Protein AF-A0A1V0UPY0-F1 (afdb_monomer_lite)

Radius of gyration: 26.17 Å; chains: 1; bounding box: 67×47×87 Å

Sequence (331 aa):
MHVKIPETSDFPNVGIVKEIWTTLGVAASITKSMDYVSLFIMLSLFLLTAVFAVVHTRSLLTVRRKEYSVLLGIGWTMRDLKKMLALEWGIKLVGGLSLSVLVLIFLHQSVSIAWESVLYIQFIIVIWIFASIWYQLFKINKQDVQVGVEKEWKKKHVALSSVFGLAWGNFKSQLAYTGYIVLSLAASLGTILFLLNMLFGTRKNVQTTFLGEAVNLNMFGFHLFILVALVVLILFNLFEHAAGLIGKRKNEIVILNRVGWTNRSIRKLLFIEFSLTYFLGFSISLFLGLGVFRIFYTDFPIPIYVQILCMAIFMSIFLLIGFLLSVIENQ

Organism: NCBI:txid1477

Foldseek 3Di:
DWDFDDDDPPDPRPHTDDPQADDPVVVVVVVVLCVVVVVVLVVLVLVLVLLVLVLLLLLVLLLCLVVLQVCVVVPDDLVNVLVVLVVVLVVVLVVVLVVLLVVLVVCCVVPVDDPVVSVVVSVVVSVSSVVSSVVSSVPDDPVSRHDPPPDPPPPPCQPPPDLLSVLVVVCVVCVVNLVSLLVSLLSLLLSLLQLVQVLLVLCVPQVSHPNSVVVSVSVVVVSVVVNVVSVVVVVVSLVSVLCSVCSNCVVVVVVCVVVPDDLVSVLVSQLSNLLVSLVSSLVSSLCSNVVVNVVSDVDRSDDSVVVVVVSVVVSVVSSVVSSVSSVVVVD

Structure (mmCIF, N/CA/C/O backbone):
data_AF-A0A1V0UPY0-F1
#
_entry.id   AF-A0A1V0UPY0-F1
#
loop_
_atom_site.group_PDB
_atom_site.id
_atom_site.type_symbol
_atom_site.label_atom_id
_atom_site.label_alt_id
_atom_site.label_comp_id
_atom_site.label_asym_id
_atom_site.label_entity_id
_atom_site.label_seq_id
_atom_site.pdbx_PDB_ins_code
_atom_site.Cartn_x
_atom_site.Cartn_y
_atom_site.Cartn_z
_atom_site.occupancy
_atom_site.B_iso_or_equiv
_atom_site.auth_seq_id
_atom_site.auth_comp_id
_atom_site.auth_asym_id
_atom_site.auth_atom_id
_atom_site.pdbx_PDB_model_num
ATOM 1 N N . MET A 1 1 ? 22.944 -11.494 -36.847 1.00 50.81 1 MET A N 1
ATOM 2 C CA . MET A 1 1 ? 22.214 -11.452 -38.134 1.00 50.81 1 MET A CA 1
ATOM 3 C C . MET A 1 1 ? 23.222 -11.087 -39.219 1.00 50.81 1 MET A C 1
ATOM 5 O O . MET A 1 1 ? 24.212 -10.446 -38.891 1.00 50.81 1 MET A O 1
ATOM 9 N N . HIS A 1 2 ? 23.050 -11.572 -40.444 1.00 47.97 2 HIS A N 1
ATOM 10 C CA . HIS A 1 2 ? 24.022 -11.440 -41.532 1.00 47.97 2 HIS A CA 1
ATOM 11 C C . HIS A 1 2 ? 23.621 -10.266 -42.434 1.00 47.97 2 HIS A C 1
ATOM 13 O O . HIS A 1 2 ? 22.570 -10.337 -43.064 1.00 47.97 2 HIS A O 1
ATOM 19 N N . VAL A 1 3 ? 24.415 -9.191 -42.468 1.00 53.06 3 VAL A N 1
ATOM 20 C CA . VAL A 1 3 ? 24.152 -8.027 -43.330 1.00 53.06 3 VAL A CA 1
ATOM 21 C C . VAL A 1 3 ? 25.063 -8.120 -44.550 1.00 53.06 3 VAL A C 1
ATOM 23 O O . VAL A 1 3 ? 26.273 -8.305 -44.418 1.00 53.06 3 VAL A O 1
ATOM 26 N N . LYS A 1 4 ? 24.468 -8.052 -45.744 1.00 49.62 4 LYS A N 1
ATOM 27 C CA . LYS A 1 4 ? 25.190 -8.042 -47.019 1.00 49.62 4 LYS A CA 1
ATOM 28 C C . LYS A 1 4 ? 25.441 -6.583 -47.391 1.00 49.62 4 LYS A C 1
ATOM 30 O O . LYS A 1 4 ? 24.484 -5.852 -47.634 1.00 49.62 4 LYS A O 1
ATOM 35 N N . ILE A 1 5 ? 26.699 -6.160 -47.384 1.00 56.88 5 ILE A N 1
ATOM 36 C CA . ILE A 1 5 ? 27.077 -4.801 -47.782 1.00 56.88 5 ILE A CA 1
ATOM 37 C C . ILE A 1 5 ? 27.123 -4.779 -49.320 1.00 56.88 5 ILE A C 1
ATOM 39 O O . ILE A 1 5 ? 27.825 -5.612 -49.897 1.00 56.88 5 ILE A O 1
ATOM 43 N N . PRO A 1 6 ? 26.343 -3.920 -50.003 1.00 53.81 6 PRO A N 1
ATOM 44 C CA . PRO A 1 6 ? 26.413 -3.806 -51.455 1.00 53.81 6 PRO A CA 1
ATOM 45 C C . PRO A 1 6 ? 27.752 -3.194 -51.883 1.00 53.81 6 PRO A C 1
ATOM 47 O O . PRO A 1 6 ? 28.303 -2.344 -51.188 1.00 53.81 6 PRO A O 1
ATOM 50 N N . GLU A 1 7 ? 28.261 -3.636 -53.031 1.00 52.47 7 GLU A N 1
ATOM 51 C CA . GLU A 1 7 ? 29.483 -3.109 -53.643 1.00 52.47 7 GLU A CA 1
ATOM 52 C C . GLU A 1 7 ? 29.308 -1.622 -53.985 1.00 52.47 7 GLU A C 1
ATOM 54 O O . GLU A 1 7 ? 28.394 -1.246 -54.721 1.00 52.47 7 GLU A O 1
ATOM 59 N N . THR A 1 8 ? 30.194 -0.776 -53.465 1.00 57.38 8 THR A N 1
ATOM 60 C CA . THR A 1 8 ? 30.404 0.596 -53.943 1.00 57.38 8 THR A CA 1
ATOM 61 C C . THR A 1 8 ? 31.817 0.720 -54.504 1.00 57.38 8 THR A C 1
ATOM 63 O O . THR A 1 8 ? 32.703 -0.043 -54.131 1.00 57.38 8 THR A O 1
ATOM 66 N N . SER A 1 9 ? 32.018 1.676 -55.418 1.00 53.56 9 SER A N 1
ATOM 67 C CA . SER A 1 9 ? 33.221 1.836 -56.260 1.00 53.56 9 SER A CA 1
ATOM 68 C C . SER A 1 9 ? 34.563 1.831 -55.522 1.00 53.56 9 SER A C 1
ATOM 70 O O . SER A 1 9 ? 35.586 1.558 -56.144 1.00 53.56 9 SER A O 1
ATOM 72 N N . ASP A 1 10 ? 34.554 2.102 -54.217 1.00 57.09 10 ASP A N 1
ATOM 73 C CA . ASP A 1 10 ? 35.753 2.364 -53.425 1.00 57.09 10 ASP A CA 1
ATOM 74 C C . ASP A 1 10 ? 36.127 1.208 -52.476 1.00 57.09 10 ASP A C 1
ATOM 76 O O . ASP A 1 10 ? 37.190 1.255 -51.858 1.00 57.09 10 ASP A O 1
ATOM 80 N N . PHE A 1 11 ? 35.307 0.148 -52.361 1.00 55.50 11 PHE A N 1
ATOM 81 C CA . PHE A 1 11 ? 35.593 -0.994 -51.478 1.00 55.50 11 PHE A CA 1
ATOM 82 C C . PHE A 1 11 ? 35.201 -2.347 -52.106 1.00 55.50 11 PHE A C 1
ATOM 84 O O . PHE A 1 11 ? 34.061 -2.511 -52.541 1.00 55.50 11 PHE A O 1
ATOM 91 N N . PRO A 1 12 ? 36.102 -3.353 -52.123 1.00 58.12 12 PRO A N 1
ATOM 92 C CA . PRO A 1 12 ? 35.791 -4.685 -52.642 1.00 58.12 12 PRO A CA 1
ATOM 93 C C . PRO A 1 12 ? 34.762 -5.411 -51.763 1.00 58.12 12 PRO A C 1
ATOM 95 O O . PRO A 1 12 ? 34.691 -5.176 -50.560 1.00 58.12 12 PRO A O 1
ATOM 98 N N . ASN A 1 13 ? 33.989 -6.324 -52.360 1.00 51.88 13 ASN A N 1
ATOM 99 C CA . ASN A 1 13 ? 32.919 -7.098 -51.719 1.00 51.88 13 ASN A CA 1
ATOM 100 C C . ASN A 1 13 ? 33.372 -7.808 -50.425 1.00 51.88 13 ASN A C 1
ATOM 102 O O . ASN A 1 13 ? 33.935 -8.905 -50.454 1.00 51.88 13 ASN A O 1
ATOM 106 N N . VAL A 1 14 ? 33.097 -7.195 -49.269 1.00 58.75 14 VAL A N 1
ATOM 107 C CA . VAL A 1 14 ? 33.499 -7.703 -47.946 1.00 58.75 14 VAL A CA 1
ATOM 108 C C . VAL A 1 14 ? 32.499 -8.735 -47.404 1.00 58.75 14 VAL A C 1
ATOM 110 O O . VAL A 1 14 ? 32.118 -8.691 -46.242 1.00 58.75 14 VAL A O 1
ATOM 113 N N . GLY A 1 15 ? 32.045 -9.676 -48.238 1.00 61.38 15 GLY A N 1
ATOM 114 C CA . GLY A 1 15 ? 31.261 -10.843 -47.823 1.00 61.38 15 GLY A CA 1
ATOM 115 C C . GLY A 1 15 ? 30.088 -10.554 -46.869 1.00 61.38 15 GLY A C 1
ATOM 116 O O . GLY A 1 15 ? 29.454 -9.502 -46.888 1.00 61.38 15 GLY A O 1
ATOM 117 N N . ILE A 1 16 ? 29.748 -11.542 -46.042 1.00 57.91 16 ILE A N 1
ATOM 118 C CA . ILE A 1 16 ? 28.691 -11.413 -45.041 1.00 57.91 16 ILE A CA 1
ATOM 119 C C . ILE A 1 16 ? 29.328 -11.014 -43.708 1.00 57.91 16 ILE A C 1
ATOM 121 O O . ILE A 1 16 ? 29.937 -11.847 -43.033 1.00 57.91 16 ILE A O 1
ATOM 125 N N . VAL A 1 17 ? 29.136 -9.764 -43.290 1.00 59.16 17 VAL A N 1
ATOM 126 C CA . VAL A 1 17 ? 29.625 -9.288 -41.992 1.00 59.16 17 VAL A CA 1
ATOM 127 C C . VAL A 1 17 ? 28.614 -9.662 -40.907 1.00 59.16 17 VAL A C 1
ATOM 129 O O . VAL A 1 17 ? 27.412 -9.399 -41.007 1.00 59.16 17 VAL A O 1
ATOM 132 N N . LYS A 1 18 ? 29.095 -10.338 -39.860 1.00 55.88 18 LYS A N 1
ATOM 133 C CA . LYS A 1 18 ? 28.305 -10.636 -38.665 1.00 55.88 18 LYS A CA 1
ATOM 134 C C . LYS A 1 18 ? 28.410 -9.431 -37.733 1.00 55.88 18 LYS A C 1
ATOM 136 O O . LYS A 1 18 ? 29.436 -9.240 -37.089 1.00 55.88 18 LYS A O 1
ATOM 141 N N . GLU A 1 19 ? 27.358 -8.624 -37.653 1.00 57.84 19 GLU A N 1
ATOM 142 C CA . GLU A 1 19 ? 27.277 -7.561 -36.649 1.00 57.84 19 GLU A CA 1
ATOM 143 C C . GLU A 1 19 ? 27.097 -8.199 -35.265 1.00 57.84 19 GLU A C 1
ATOM 145 O O . GLU A 1 19 ? 26.038 -8.738 -34.936 1.00 57.84 19 GLU A O 1
ATOM 150 N N . ILE A 1 20 ? 28.176 -8.206 -34.481 1.00 56.97 20 ILE A N 1
ATOM 151 C CA . ILE A 1 20 ? 28.213 -8.757 -33.115 1.00 56.97 20 ILE A CA 1
ATOM 152 C C . ILE A 1 20 ? 27.804 -7.686 -32.082 1.00 56.97 20 ILE A C 1
ATOM 154 O O . ILE A 1 20 ? 27.358 -8.013 -30.983 1.00 56.97 20 ILE A O 1
ATOM 158 N N . TRP A 1 21 ? 27.911 -6.405 -32.455 1.00 56.09 21 TRP A N 1
ATOM 159 C CA . TRP A 1 21 ? 27.789 -5.267 -31.543 1.00 56.09 21 TRP A CA 1
ATOM 160 C C . TRP A 1 21 ? 26.386 -4.642 -31.531 1.00 56.09 21 TRP A C 1
ATOM 162 O O . TRP A 1 21 ? 25.801 -4.517 -30.459 1.00 56.09 21 TRP A O 1
ATOM 172 N N . THR A 1 22 ? 25.815 -4.281 -32.689 1.00 54.62 22 THR A N 1
ATOM 173 C CA . THR A 1 22 ? 24.472 -3.669 -32.796 1.00 54.62 22 THR A CA 1
ATOM 174 C C . THR A 1 22 ? 23.856 -4.012 -34.154 1.00 54.62 22 THR A C 1
ATOM 176 O O . THR A 1 22 ? 24.599 -4.086 -35.122 1.00 54.62 22 THR A O 1
ATOM 179 N N . THR A 1 23 ? 22.535 -4.197 -34.244 1.00 60.09 23 THR A N 1
ATOM 180 C CA . THR A 1 23 ? 21.813 -4.176 -35.532 1.00 60.09 23 THR A CA 1
ATOM 181 C C . THR A 1 23 ? 20.769 -3.065 -35.453 1.00 60.09 23 THR A C 1
ATOM 183 O O . THR A 1 23 ? 20.052 -2.966 -34.452 1.00 60.09 23 THR A O 1
ATOM 186 N N . LEU A 1 24 ? 20.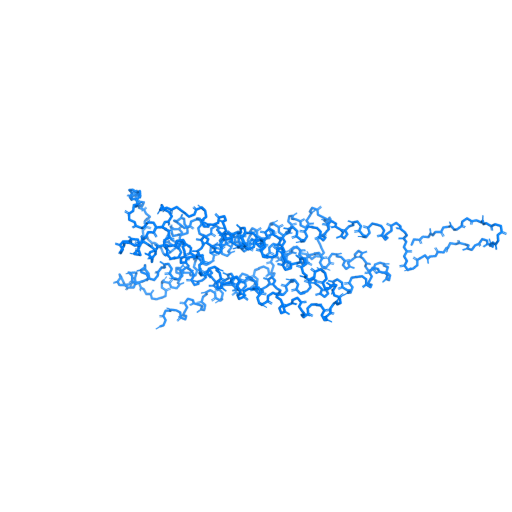677 -2.215 -36.480 1.00 54.03 24 LEU A N 1
ATOM 187 C CA . LEU A 1 24 ? 19.842 -1.001 -36.458 1.00 54.03 24 LEU A CA 1
ATOM 188 C C . LEU A 1 24 ? 18.363 -1.304 -36.129 1.00 54.03 24 LEU A C 1
ATOM 190 O O . LEU A 1 24 ? 17.721 -0.577 -35.373 1.00 54.03 24 LEU A O 1
ATOM 194 N N . GLY A 1 25 ? 17.842 -2.432 -36.626 1.00 60.34 25 GLY A N 1
ATOM 195 C CA . GLY A 1 25 ? 16.478 -2.894 -36.342 1.00 60.34 25 GLY A CA 1
ATOM 196 C C . GLY A 1 25 ? 16.269 -3.422 -34.917 1.00 60.34 25 GLY A C 1
ATOM 197 O O . GLY A 1 25 ? 15.204 -3.211 -34.338 1.00 60.34 25 GLY A O 1
ATOM 198 N N . VAL A 1 26 ? 17.280 -4.059 -34.314 1.00 60.28 26 VAL A N 1
ATOM 199 C CA . VAL A 1 26 ? 17.197 -4.544 -32.925 1.00 60.28 26 VAL A CA 1
ATOM 200 C C . VAL A 1 26 ? 17.335 -3.386 -31.947 1.00 60.28 26 VAL A C 1
ATOM 202 O O . VAL A 1 26 ? 16.598 -3.355 -30.973 1.00 60.28 26 VAL A O 1
ATOM 205 N N . ALA A 1 27 ? 18.187 -2.395 -32.227 1.00 60.38 27 ALA A N 1
ATOM 206 C CA . ALA A 1 27 ? 18.286 -1.191 -31.405 1.00 60.38 27 ALA A CA 1
ATOM 207 C C . ALA A 1 27 ? 16.942 -0.438 -31.346 1.00 60.38 27 ALA A C 1
ATOM 209 O O . ALA A 1 27 ? 16.429 -0.197 -30.258 1.00 60.38 27 ALA A O 1
ATOM 210 N N . ALA A 1 28 ? 16.310 -0.175 -32.499 1.00 62.81 28 ALA A N 1
ATOM 211 C CA . ALA A 1 28 ? 15.000 0.480 -32.551 1.00 62.81 28 ALA A CA 1
ATOM 212 C C . ALA A 1 28 ? 13.887 -0.348 -31.875 1.00 62.81 28 ALA A C 1
ATOM 214 O O . ALA A 1 28 ? 13.034 0.203 -31.175 1.00 62.81 28 ALA A O 1
ATOM 215 N N . SER A 1 29 ? 13.900 -1.676 -32.046 1.00 62.00 29 SER A N 1
ATOM 216 C CA . SER A 1 29 ? 12.948 -2.575 -31.382 1.00 62.00 29 SER A CA 1
ATOM 217 C C . SER A 1 29 ? 13.146 -2.613 -29.864 1.00 62.00 29 SER A C 1
ATOM 219 O O . SER A 1 29 ? 12.161 -2.614 -29.125 1.00 62.00 29 SER A O 1
ATOM 221 N N . ILE A 1 30 ? 14.396 -2.632 -29.390 1.00 61.50 30 ILE A N 1
ATOM 222 C CA . ILE A 1 30 ? 14.732 -2.605 -27.964 1.00 61.50 30 ILE A CA 1
ATOM 223 C C . ILE A 1 30 ? 14.259 -1.285 -27.361 1.00 61.50 30 ILE A C 1
ATOM 225 O O . ILE A 1 30 ? 13.473 -1.328 -26.419 1.00 61.50 30 ILE A O 1
ATOM 229 N N . THR A 1 31 ? 14.619 -0.135 -27.941 1.00 68.19 31 THR A N 1
ATOM 230 C CA . THR A 1 31 ? 14.196 1.182 -27.438 1.00 68.19 31 THR A CA 1
ATOM 231 C C . THR A 1 31 ? 12.677 1.286 -27.351 1.00 68.19 31 THR A C 1
ATOM 233 O O . THR A 1 31 ? 12.144 1.571 -26.284 1.00 68.19 31 THR A O 1
ATOM 236 N N . LYS A 1 32 ? 11.956 0.927 -28.421 1.00 69.38 32 LYS A N 1
ATOM 237 C CA . LYS A 1 32 ? 10.489 0.973 -28.424 1.00 69.38 32 LYS A CA 1
ATOM 238 C C . LYS A 1 32 ? 9.872 0.044 -27.371 1.00 69.38 32 LYS A C 1
ATOM 240 O O . LYS A 1 32 ? 8.914 0.422 -26.704 1.00 69.38 32 LYS A O 1
ATOM 245 N N . SER A 1 33 ? 10.409 -1.167 -27.199 1.00 62.41 33 SER A N 1
ATOM 246 C CA . SER A 1 33 ? 9.935 -2.092 -26.159 1.00 62.41 33 SER A CA 1
ATOM 247 C C . SER A 1 33 ? 10.214 -1.573 -24.743 1.00 62.41 33 SER A C 1
ATOM 249 O O . SER A 1 33 ? 9.366 -1.694 -23.860 1.00 62.41 33 SER A O 1
ATOM 251 N N . MET A 1 34 ? 11.366 -0.933 -24.541 1.00 67.38 34 MET A N 1
ATOM 252 C CA . MET A 1 34 ? 11.764 -0.345 -23.269 1.00 67.38 34 MET A CA 1
ATOM 253 C C . MET A 1 34 ? 10.931 0.884 -22.916 1.00 67.38 34 MET A C 1
ATOM 255 O O . MET A 1 34 ? 10.601 1.049 -21.743 1.00 67.38 34 MET A O 1
ATOM 259 N N . ASP A 1 35 ? 10.524 1.690 -23.896 1.00 73.56 35 ASP A N 1
ATOM 260 C CA . ASP A 1 35 ? 9.656 2.849 -23.671 1.00 73.56 35 ASP A CA 1
ATOM 261 C C . ASP A 1 35 ? 8.281 2.422 -23.147 1.00 73.56 35 ASP A C 1
ATOM 263 O O . ASP A 1 35 ? 7.802 2.963 -22.149 1.00 73.56 35 ASP A O 1
ATOM 267 N N . TYR A 1 36 ? 7.662 1.396 -23.746 1.00 71.88 36 TYR A N 1
ATOM 268 C CA . TYR A 1 36 ? 6.370 0.886 -23.270 1.00 71.88 36 TYR A CA 1
ATOM 269 C C . TYR A 1 36 ? 6.463 0.272 -21.874 1.00 71.88 36 TYR A C 1
ATOM 271 O O . TYR A 1 36 ? 5.598 0.527 -21.034 1.00 71.88 36 TYR A O 1
ATOM 279 N N . VAL A 1 37 ? 7.507 -0.518 -21.606 1.00 73.12 37 VAL A N 1
ATOM 280 C CA . VAL A 1 37 ? 7.704 -1.138 -20.289 1.00 73.12 37 VAL A CA 1
ATOM 281 C C . VAL A 1 37 ? 8.001 -0.077 -19.228 1.00 73.12 37 VAL A C 1
ATOM 283 O O . VAL A 1 37 ? 7.428 -0.130 -18.142 1.00 73.12 37 VAL A O 1
ATOM 286 N N . SER A 1 38 ? 8.830 0.920 -19.537 1.00 75.50 38 SER A N 1
ATOM 287 C CA . SER A 1 38 ? 9.161 2.012 -18.612 1.00 75.50 38 SER A CA 1
ATOM 288 C C . SER A 1 38 ? 7.948 2.894 -18.321 1.00 75.50 38 SER A C 1
ATOM 290 O O . SER A 1 38 ? 7.683 3.202 -17.159 1.00 75.50 38 SER A O 1
ATOM 292 N N . LEU A 1 39 ? 7.157 3.235 -19.345 1.00 77.38 39 LEU A N 1
ATOM 293 C CA . LEU A 1 39 ? 5.896 3.960 -19.183 1.00 77.38 39 LEU A CA 1
ATOM 294 C C . LEU A 1 39 ? 4.912 3.169 -18.321 1.00 77.38 39 LEU A C 1
ATOM 296 O O . LEU A 1 39 ? 4.265 3.739 -17.442 1.00 77.38 39 LEU A O 1
ATOM 300 N N . PHE A 1 40 ? 4.823 1.854 -18.529 1.00 79.25 40 PHE A N 1
ATOM 301 C CA . PHE A 1 40 ? 3.965 0.996 -17.725 1.00 79.25 40 PHE A CA 1
ATOM 302 C C . PHE A 1 40 ? 4.428 0.918 -16.265 1.00 79.25 40 PHE A C 1
ATOM 304 O O . PHE A 1 40 ? 3.607 1.073 -15.362 1.00 79.25 40 PHE A O 1
ATOM 311 N N . ILE A 1 41 ? 5.730 0.736 -16.009 1.00 79.44 41 ILE A N 1
ATOM 312 C CA . ILE A 1 41 ? 6.286 0.735 -14.647 1.00 79.44 41 ILE A CA 1
ATOM 313 C C . ILE A 1 41 ? 5.988 2.073 -13.969 1.00 79.44 41 ILE A C 1
ATOM 315 O O . ILE A 1 41 ? 5.457 2.082 -12.860 1.00 79.44 41 ILE A O 1
ATOM 319 N N . MET A 1 42 ? 6.236 3.193 -14.648 1.00 81.00 42 MET A N 1
ATOM 320 C CA . MET A 1 42 ? 5.933 4.527 -14.132 1.00 81.00 42 MET A CA 1
ATOM 321 C C . MET A 1 42 ? 4.447 4.674 -13.786 1.00 81.00 42 MET A C 1
ATOM 323 O O . MET A 1 42 ? 4.116 5.075 -12.671 1.00 81.00 42 MET A O 1
ATOM 327 N N . LEU A 1 43 ? 3.547 4.299 -14.700 1.00 81.06 43 LEU A N 1
ATOM 328 C CA . LEU A 1 43 ? 2.103 4.365 -14.474 1.00 81.06 43 LEU A CA 1
ATOM 329 C C . LEU A 1 43 ? 1.666 3.451 -13.320 1.00 81.06 43 LEU A C 1
ATOM 331 O O . LEU A 1 43 ? 0.833 3.845 -12.508 1.00 81.06 43 LEU A O 1
ATOM 335 N N . SER A 1 44 ? 2.242 2.251 -13.215 1.00 81.25 44 SER A N 1
ATOM 336 C CA . SER A 1 44 ? 1.933 1.292 -12.151 1.00 81.25 44 SER A CA 1
ATOM 337 C C . SER A 1 44 ? 2.366 1.806 -10.778 1.00 81.25 44 SER A C 1
ATOM 339 O O . SER A 1 44 ? 1.581 1.748 -9.835 1.00 81.25 44 SER A O 1
ATOM 341 N N . LEU A 1 45 ? 3.564 2.393 -10.672 1.00 83.81 45 LEU A N 1
ATOM 342 C CA . LEU A 1 45 ? 4.066 3.005 -9.442 1.00 83.81 45 LEU A CA 1
ATOM 343 C C . LEU A 1 45 ? 3.251 4.248 -9.076 1.00 83.81 45 LEU A C 1
ATOM 345 O O . LEU A 1 45 ? 2.917 4.451 -7.910 1.00 83.81 45 LEU A O 1
ATOM 349 N N . PHE A 1 46 ? 2.862 5.050 -10.068 1.00 82.38 46 PHE A N 1
ATOM 350 C CA . PHE A 1 46 ? 1.991 6.199 -9.855 1.00 82.38 46 PHE A CA 1
ATOM 351 C C . PHE A 1 46 ? 0.619 5.771 -9.318 1.00 82.38 46 PHE A C 1
ATOM 353 O O . PHE A 1 46 ? 0.189 6.251 -8.268 1.00 82.38 46 PHE A O 1
ATOM 360 N N . LEU A 1 47 ? -0.034 4.799 -9.964 1.00 82.06 47 LEU A N 1
ATOM 361 C CA . LEU A 1 47 ? -1.297 4.219 -9.499 1.00 82.06 47 LEU A CA 1
ATOM 362 C C . LEU A 1 47 ? -1.162 3.602 -8.106 1.00 82.06 47 LEU A C 1
ATOM 364 O O . LEU A 1 47 ? -2.028 3.819 -7.259 1.00 82.06 47 LEU A O 1
ATOM 368 N N . LEU A 1 48 ? -0.067 2.888 -7.846 1.00 84.62 48 LEU A N 1
ATOM 369 C CA . LEU A 1 48 ? 0.232 2.317 -6.539 1.00 84.62 48 LEU A CA 1
ATOM 370 C C . LEU A 1 48 ? 0.279 3.404 -5.462 1.00 84.62 48 LEU A C 1
ATOM 372 O O . LEU A 1 48 ? -0.363 3.264 -4.423 1.00 84.62 48 LEU A O 1
ATOM 376 N N . THR A 1 49 ? 0.980 4.510 -5.717 1.00 82.19 49 THR A N 1
ATOM 377 C CA . THR A 1 49 ? 1.038 5.628 -4.764 1.00 82.19 49 THR A CA 1
ATOM 378 C C . THR A 1 49 ? -0.330 6.290 -4.575 1.00 82.19 49 THR A C 1
ATOM 380 O O . THR A 1 49 ? -0.667 6.664 -3.454 1.00 82.19 49 THR A O 1
ATOM 383 N N . ALA A 1 50 ? -1.155 6.371 -5.629 1.00 79.44 50 ALA A N 1
ATOM 384 C CA . ALA A 1 50 ? -2.528 6.883 -5.562 1.00 79.44 50 ALA A CA 1
ATOM 385 C C . ALA A 1 50 ? -3.384 6.035 -4.621 1.00 79.44 50 ALA A C 1
ATOM 387 O O . ALA A 1 50 ? -4.028 6.544 -3.700 1.00 79.44 50 ALA A O 1
ATOM 388 N N . VAL A 1 51 ? -3.372 4.721 -4.863 1.00 81.81 51 VAL A N 1
ATOM 389 C CA . VAL A 1 51 ? -4.090 3.727 -4.068 1.00 81.81 51 VAL A CA 1
ATOM 390 C C . VAL A 1 51 ? -3.620 3.814 -2.627 1.00 81.81 51 VAL A C 1
ATOM 392 O O . VAL A 1 51 ? -4.450 3.952 -1.733 1.00 81.81 51 VAL A O 1
ATOM 395 N N . PHE A 1 52 ? -2.308 3.818 -2.398 1.00 81.25 52 PHE A N 1
ATOM 396 C CA . PHE A 1 52 ? -1.737 3.890 -1.061 1.00 81.25 52 PHE A CA 1
ATOM 397 C C . PHE A 1 52 ? -2.165 5.163 -0.319 1.00 81.25 52 PHE A C 1
ATOM 399 O O . PHE A 1 52 ? -2.634 5.075 0.814 1.00 81.25 52 PHE A O 1
ATOM 406 N N . ALA A 1 53 ? -2.101 6.331 -0.964 1.00 78.81 53 ALA A N 1
ATOM 407 C CA . ALA A 1 53 ? -2.532 7.594 -0.369 1.00 78.81 53 ALA A CA 1
ATOM 408 C C . ALA A 1 53 ? -4.019 7.574 0.020 1.00 78.81 53 ALA A C 1
ATOM 410 O O . ALA A 1 53 ? -4.385 8.009 1.110 1.00 78.81 53 ALA A O 1
ATOM 411 N N . VAL A 1 54 ? -4.891 7.036 -0.839 1.00 77.25 54 VAL A N 1
ATOM 412 C CA . VAL A 1 54 ? -6.327 6.910 -0.540 1.00 77.25 54 VAL A CA 1
ATOM 413 C C . VAL A 1 54 ? -6.572 5.926 0.606 1.00 77.25 54 VAL A C 1
ATOM 415 O O . VAL A 1 54 ? -7.357 6.222 1.512 1.00 77.25 54 VAL A O 1
ATOM 418 N N . VAL A 1 55 ? -5.908 4.769 0.571 1.00 78.12 55 VAL A N 1
ATOM 419 C CA . VAL A 1 55 ? -6.033 3.698 1.568 1.00 78.12 55 VAL A CA 1
ATOM 420 C C . VAL A 1 55 ? -5.572 4.185 2.939 1.00 78.12 55 VAL A C 1
ATOM 422 O O . VAL A 1 55 ? -6.342 4.066 3.892 1.00 78.12 55 VAL A O 1
ATOM 425 N N . HIS A 1 56 ? -4.389 4.797 3.028 1.00 78.50 56 HIS A N 1
ATOM 426 C CA . HIS A 1 56 ? -3.823 5.330 4.270 1.00 78.50 56 HIS A CA 1
ATOM 427 C C . HIS A 1 56 ? -4.773 6.334 4.932 1.00 78.50 56 HIS A C 1
ATOM 429 O O . HIS A 1 56 ? -5.116 6.228 6.110 1.00 78.50 56 HIS A O 1
ATOM 435 N N . THR A 1 57 ? -5.302 7.285 4.164 1.00 76.31 57 THR A N 1
ATOM 436 C CA . THR A 1 57 ? -6.201 8.302 4.718 1.00 76.31 57 THR A CA 1
ATOM 437 C C . THR A 1 57 ? -7.528 7.714 5.163 1.00 76.31 57 THR A C 1
ATOM 439 O O . THR A 1 57 ? -8.019 8.027 6.249 1.00 76.31 57 THR A O 1
ATOM 442 N N . ARG A 1 58 ? -8.141 6.855 4.342 1.00 76.19 58 ARG A N 1
ATOM 443 C CA . ARG A 1 58 ? -9.413 6.217 4.704 1.00 76.19 58 ARG A CA 1
ATOM 444 C C . ARG A 1 58 ? -9.247 5.307 5.917 1.00 76.19 58 ARG A C 1
ATOM 446 O O . ARG A 1 58 ? -10.123 5.295 6.784 1.00 76.19 58 ARG A O 1
ATOM 453 N N . SER A 1 59 ? -8.122 4.604 6.004 1.00 72.81 59 SER A N 1
ATOM 454 C CA . SER A 1 59 ? -7.704 3.832 7.171 1.00 72.81 59 SER A CA 1
ATOM 455 C C . SER A 1 59 ? -7.658 4.718 8.419 1.00 72.81 59 SER A C 1
ATOM 457 O O . SER A 1 59 ? -8.424 4.471 9.355 1.00 72.81 59 SER A O 1
ATOM 459 N N . LEU A 1 60 ? -6.877 5.805 8.384 1.00 75.19 60 LEU A N 1
ATOM 460 C CA . LEU A 1 60 ? -6.691 6.748 9.492 1.00 75.19 60 LEU A CA 1
ATOM 461 C C . LEU A 1 60 ? -8.015 7.329 10.002 1.00 75.19 60 LEU A C 1
ATOM 463 O O . LEU A 1 60 ? -8.293 7.277 11.202 1.00 75.19 60 LEU A O 1
ATOM 467 N N . LEU A 1 61 ? -8.862 7.818 9.090 1.00 75.25 61 LEU A N 1
ATOM 468 C CA . LEU A 1 61 ? -10.175 8.371 9.435 1.00 75.25 61 LEU A CA 1
ATOM 469 C C . LEU A 1 61 ? -11.066 7.331 10.121 1.00 75.25 61 LEU A C 1
ATOM 471 O O . LEU A 1 61 ? -11.785 7.648 11.065 1.00 75.25 61 LEU A O 1
ATOM 475 N N . THR A 1 62 ? -11.000 6.078 9.668 1.00 73.06 62 THR A N 1
ATOM 476 C CA . THR A 1 62 ? -11.793 4.993 10.251 1.00 73.06 62 THR A CA 1
ATOM 477 C C . THR A 1 62 ? -11.266 4.590 11.630 1.00 73.06 62 THR A C 1
ATOM 479 O O . THR A 1 62 ? -12.065 4.258 12.501 1.00 73.06 62 THR A O 1
ATOM 482 N N . VAL A 1 63 ? -9.942 4.588 11.844 1.00 72.25 63 VAL A N 1
ATOM 483 C CA . VAL A 1 63 ? -9.328 4.264 13.149 1.00 72.25 63 VAL A CA 1
ATOM 484 C C . VAL A 1 63 ? -9.690 5.327 14.188 1.00 72.25 63 VAL A C 1
ATOM 486 O O . VAL A 1 63 ? -10.137 4.988 15.281 1.00 72.25 63 VAL A O 1
ATOM 489 N N . ARG A 1 64 ? -9.564 6.608 13.830 1.00 77.00 64 ARG A N 1
ATOM 490 C CA . ARG A 1 64 ? -9.722 7.746 14.753 1.00 77.00 64 ARG A CA 1
ATOM 491 C C . ARG A 1 64 ? -11.134 8.327 14.809 1.00 77.00 64 ARG A C 1
ATOM 493 O O . ARG A 1 64 ? -11.373 9.337 15.464 1.00 77.00 64 ARG A O 1
ATOM 500 N N . ARG A 1 65 ? -12.110 7.678 14.167 1.00 77.94 65 ARG A N 1
ATOM 501 C CA . ARG A 1 65 ? -13.502 8.154 14.099 1.00 77.94 65 ARG A CA 1
ATOM 502 C C . ARG A 1 65 ? -14.088 8.481 15.479 1.00 77.94 65 ARG A C 1
ATOM 504 O O . ARG A 1 65 ? -14.770 9.488 15.630 1.00 77.94 65 ARG A O 1
ATOM 511 N N . LYS A 1 66 ? -13.795 7.652 16.490 1.00 76.06 66 LYS A N 1
ATOM 512 C CA . LYS A 1 66 ? -14.242 7.871 17.877 1.00 76.06 66 LYS A CA 1
ATOM 513 C C . LYS A 1 66 ? -13.647 9.146 18.470 1.00 76.06 66 LYS A C 1
ATOM 515 O O . LYS A 1 66 ? -14.397 9.969 18.981 1.00 76.06 66 LYS A O 1
ATOM 520 N N . GLU A 1 67 ? -12.337 9.334 18.349 1.00 82.38 67 GLU A N 1
ATOM 521 C CA . GLU A 1 67 ? -11.640 10.535 18.828 1.00 82.38 67 GLU A CA 1
ATOM 522 C C . GLU A 1 67 ? -12.245 11.793 18.202 1.00 82.38 67 GLU A C 1
ATOM 524 O O . GLU A 1 67 ? -12.613 12.733 18.900 1.00 82.38 67 GLU A O 1
ATOM 529 N N . TYR A 1 68 ? -12.463 11.772 16.888 1.00 84.19 68 TYR A N 1
ATOM 530 C CA . TYR A 1 68 ? -13.058 12.904 16.189 1.00 84.19 68 TYR A CA 1
ATOM 531 C C . TYR A 1 68 ? -14.513 13.159 16.596 1.00 84.19 68 TYR A C 1
ATOM 533 O O . TYR A 1 68 ? -14.918 14.313 16.712 1.00 84.19 68 TYR A O 1
ATOM 541 N N . SER A 1 69 ? -15.301 12.111 16.856 1.00 81.56 69 SER A N 1
ATOM 542 C CA . SER A 1 69 ? -16.666 12.271 17.368 1.00 81.56 69 SER A CA 1
ATOM 543 C C . SER A 1 69 ? -16.701 12.900 18.763 1.00 81.56 69 SER A C 1
ATOM 545 O O . SER A 1 69 ? -17.561 13.737 19.025 1.00 81.56 69 SER A O 1
ATOM 547 N N . VAL A 1 70 ? -15.733 12.563 19.622 1.00 85.50 70 VAL A N 1
ATOM 548 C CA . VAL A 1 70 ? -15.583 13.158 20.956 1.00 85.50 70 VAL A CA 1
ATOM 549 C C . VAL A 1 70 ? -15.209 14.634 20.840 1.00 85.50 70 VAL A C 1
ATOM 551 O O . VAL A 1 70 ? -15.832 15.461 21.496 1.00 85.50 70 VAL A O 1
ATOM 554 N N . LEU A 1 71 ? -14.274 14.990 19.952 1.00 87.56 71 LEU A N 1
ATOM 555 C CA . LEU A 1 71 ? -13.910 16.391 19.706 1.00 87.56 71 LEU A CA 1
ATOM 556 C C . LEU A 1 71 ? -15.119 17.222 19.255 1.00 87.56 71 LEU A C 1
ATOM 558 O O . LEU A 1 71 ? -15.359 18.307 19.782 1.00 87.56 71 LEU A O 1
ATOM 562 N N . LEU A 1 72 ? -15.926 16.690 18.332 1.00 85.31 72 LEU A N 1
ATOM 563 C CA . LEU A 1 72 ? -17.166 17.343 17.903 1.00 85.31 72 LEU A CA 1
ATOM 564 C C . LEU A 1 72 ? -18.183 17.465 19.046 1.00 85.31 72 LEU A C 1
ATOM 566 O O . LEU A 1 72 ? -18.878 18.474 19.127 1.00 85.31 72 LEU A O 1
ATOM 570 N N . GLY A 1 73 ? -18.260 16.464 19.929 1.00 83.56 73 GLY A N 1
ATOM 571 C CA . GLY A 1 73 ? -19.114 16.487 21.120 1.00 83.56 73 GLY A CA 1
ATOM 572 C C . GLY A 1 73 ? -18.687 17.527 22.161 1.00 83.56 73 GLY A C 1
ATOM 573 O O . GLY A 1 73 ? -19.542 18.110 22.818 1.00 83.56 73 GLY A O 1
ATOM 574 N N . ILE A 1 74 ? -17.386 17.814 22.263 1.00 88.62 74 ILE A N 1
ATOM 575 C CA . ILE A 1 74 ? -16.814 18.864 23.130 1.00 88.62 74 ILE A CA 1
ATOM 576 C C . ILE A 1 74 ? -17.031 20.275 22.538 1.00 88.62 74 ILE A C 1
ATOM 578 O O . ILE A 1 74 ? -16.789 21.278 23.202 1.00 88.62 74 ILE A O 1
ATOM 582 N N . GLY A 1 75 ? -17.529 20.373 21.302 1.00 88.38 75 GLY A N 1
ATOM 583 C CA . GLY A 1 75 ? -17.859 21.640 20.646 1.00 88.38 75 GLY A CA 1
ATOM 584 C C . GLY A 1 75 ? -16.880 22.061 19.552 1.00 88.38 75 GLY A C 1
ATOM 585 O O . GLY A 1 75 ? -17.016 23.159 19.014 1.00 88.38 75 GLY A O 1
ATOM 586 N N . TRP A 1 76 ? -15.920 21.209 19.171 1.00 90.75 76 TRP A N 1
ATOM 587 C CA . TRP A 1 76 ? -15.076 21.493 18.010 1.00 90.75 76 TRP A CA 1
ATOM 588 C C . TRP A 1 76 ? -15.922 21.555 16.743 1.00 90.75 76 TRP A C 1
ATOM 590 O O . TRP A 1 76 ? -16.826 20.744 16.523 1.00 90.75 76 TRP A O 1
ATOM 600 N N . THR A 1 77 ? -15.598 22.490 15.854 1.00 87.50 77 THR A N 1
ATOM 601 C CA . THR A 1 77 ? -16.257 22.553 14.553 1.00 87.50 77 THR A CA 1
ATOM 602 C C . THR A 1 77 ? -15.548 21.654 13.540 1.00 87.50 77 THR A C 1
ATOM 604 O O . THR A 1 77 ? -14.371 21.313 13.662 1.00 87.50 77 THR A O 1
ATOM 607 N N . MET A 1 78 ? -16.239 21.313 12.449 1.00 83.19 78 MET A N 1
ATOM 608 C CA . MET A 1 78 ? -15.613 20.615 11.313 1.00 83.19 78 MET A CA 1
ATOM 609 C C . MET A 1 78 ? -14.444 21.398 10.706 1.00 83.19 78 MET A C 1
ATOM 611 O O . MET A 1 78 ? -13.570 20.800 10.084 1.00 83.19 78 MET A O 1
ATOM 615 N N . ARG A 1 79 ? -14.426 22.729 10.859 1.00 85.75 79 ARG A N 1
ATOM 616 C CA . ARG A 1 79 ? -13.316 23.564 10.387 1.00 85.75 79 ARG A CA 1
ATOM 617 C C . ARG A 1 79 ? -12.074 23.325 11.237 1.00 85.75 79 ARG A C 1
ATOM 619 O O . ARG A 1 79 ? -10.996 23.180 10.674 1.00 85.75 79 ARG A O 1
ATOM 626 N N . ASP A 1 80 ? -12.237 23.213 12.550 1.00 87.25 80 ASP A N 1
ATOM 627 C CA . ASP A 1 80 ? -11.132 22.959 13.480 1.00 87.25 80 ASP A CA 1
ATOM 628 C C . ASP A 1 80 ? -10.562 21.556 13.273 1.00 87.25 80 ASP A C 1
ATOM 630 O O . ASP A 1 80 ? -9.347 21.386 13.187 1.00 87.25 80 ASP A O 1
ATOM 634 N N . LEU A 1 81 ? -11.434 20.570 13.034 1.00 85.31 81 LEU A N 1
ATOM 635 C CA . LEU A 1 81 ? -11.009 19.217 12.680 1.00 85.31 81 LEU A CA 1
ATOM 636 C C . LEU A 1 81 ? -10.223 19.182 11.358 1.00 85.31 81 LEU A C 1
ATOM 638 O O . LEU A 1 81 ? -9.168 18.556 11.280 1.00 85.31 81 LEU A O 1
ATOM 642 N N . LYS A 1 82 ? -10.702 19.880 10.316 1.00 84.31 82 LYS A N 1
ATOM 643 C CA . LYS A 1 82 ? -9.988 19.969 9.030 1.00 84.31 82 LYS A CA 1
ATOM 644 C C . LYS A 1 82 ? -8.646 20.692 9.165 1.00 84.31 82 LYS A C 1
ATOM 646 O O . LYS A 1 82 ? -7.692 20.273 8.521 1.00 84.31 82 LYS A O 1
ATOM 651 N N . LYS A 1 83 ? -8.549 21.728 10.008 1.00 87.44 83 LYS A N 1
ATOM 652 C CA . LYS A 1 83 ? -7.283 22.422 10.308 1.00 87.44 83 LYS A CA 1
ATOM 653 C C . LYS A 1 83 ? -6.292 21.517 11.039 1.00 87.44 83 LYS A C 1
ATOM 655 O O . LYS A 1 83 ? -5.131 21.468 10.650 1.00 87.44 83 LYS A O 1
ATOM 660 N N . MET A 1 84 ? -6.750 20.778 12.049 1.00 88.25 84 MET A N 1
ATOM 661 C CA . MET A 1 84 ? -5.920 19.814 12.775 1.00 88.25 84 MET A CA 1
ATOM 662 C C . MET A 1 84 ? -5.375 18.739 11.831 1.00 88.25 84 MET A C 1
ATOM 664 O O . MET A 1 84 ? -4.175 18.489 11.807 1.00 88.25 84 MET A O 1
ATOM 668 N N . LEU A 1 85 ? -6.242 18.162 10.993 1.00 83.50 85 LEU A N 1
ATOM 669 C CA . LEU A 1 85 ? -5.826 17.204 9.971 1.00 83.50 85 LEU A CA 1
ATOM 670 C C . LEU A 1 85 ? -4.829 17.831 8.993 1.00 83.50 85 LEU A C 1
ATOM 672 O O . LEU A 1 85 ? -3.798 17.231 8.716 1.00 83.50 85 LEU A O 1
ATOM 676 N N . ALA A 1 86 ? -5.093 19.040 8.496 1.00 84.81 86 ALA A N 1
ATOM 677 C CA . ALA A 1 86 ? -4.173 19.732 7.597 1.00 84.81 86 ALA A CA 1
ATOM 678 C C . ALA A 1 86 ? -2.784 19.939 8.228 1.00 84.81 86 ALA A C 1
ATOM 680 O O . ALA A 1 86 ? -1.786 19.788 7.531 1.00 84.81 86 ALA A O 1
ATOM 681 N N . LEU A 1 87 ? -2.705 20.215 9.535 1.00 88.06 87 LEU A N 1
ATOM 682 C CA . LEU A 1 87 ? -1.437 20.305 10.267 1.00 88.06 87 LEU A CA 1
ATOM 683 C C . LEU A 1 87 ? -0.731 18.949 10.382 1.00 88.06 87 LEU A C 1
ATOM 685 O O . LEU A 1 87 ? 0.460 18.871 10.092 1.00 88.06 87 LEU A O 1
ATOM 689 N N . GLU A 1 88 ? -1.442 17.875 10.739 1.00 85.62 88 GLU A N 1
ATOM 690 C CA . GLU A 1 88 ? -0.857 16.524 10.774 1.00 85.62 88 GLU A CA 1
ATOM 691 C C . GLU A 1 88 ? -0.285 16.125 9.407 1.00 85.62 88 GLU A C 1
ATOM 693 O O . GLU A 1 88 ? 0.829 15.606 9.309 1.00 85.62 88 GLU A O 1
ATOM 698 N N . TRP A 1 89 ? -1.034 16.396 8.338 1.00 82.38 89 TRP A N 1
ATOM 699 C CA . TRP A 1 89 ? -0.593 16.152 6.969 1.00 82.38 89 TRP A CA 1
ATOM 700 C C . TRP A 1 89 ? 0.561 17.062 6.559 1.00 82.38 89 TRP A C 1
ATOM 702 O O . TRP A 1 89 ? 1.481 16.590 5.900 1.00 82.38 89 TRP A O 1
ATOM 712 N N . GLY A 1 90 ? 0.560 18.325 6.986 1.00 85.12 90 GLY A N 1
ATOM 713 C CA . GLY A 1 90 ? 1.661 19.259 6.764 1.00 85.12 90 GLY A CA 1
ATOM 714 C C . GLY A 1 90 ? 2.965 18.768 7.391 1.00 85.12 90 GLY A C 1
ATOM 715 O O . GLY A 1 90 ? 3.993 18.754 6.724 1.00 85.12 90 GLY A O 1
ATOM 716 N N . ILE A 1 91 ? 2.919 18.272 8.631 1.00 87.44 91 ILE A N 1
ATOM 717 C CA . ILE A 1 91 ? 4.093 17.703 9.313 1.00 87.44 91 ILE A CA 1
ATOM 718 C C . ILE A 1 91 ? 4.604 16.462 8.570 1.00 87.44 91 ILE A C 1
ATOM 720 O O . ILE A 1 91 ? 5.800 16.349 8.299 1.00 87.44 91 ILE A O 1
ATOM 724 N N . LYS A 1 92 ? 3.701 15.548 8.187 1.00 83.75 92 LYS A N 1
ATOM 725 C CA . LYS A 1 92 ? 4.055 14.358 7.392 1.00 83.75 92 LYS A CA 1
ATOM 726 C C . LYS A 1 92 ? 4.653 14.729 6.036 1.00 83.75 92 LYS A C 1
ATOM 728 O O . LYS A 1 92 ? 5.590 14.075 5.592 1.00 83.75 92 LYS A O 1
ATOM 733 N N . LEU A 1 93 ? 4.125 15.768 5.394 1.00 84.44 93 LEU A N 1
ATOM 734 C CA . LEU A 1 93 ? 4.609 16.272 4.114 1.00 84.44 93 LEU A CA 1
ATOM 735 C C . LEU A 1 93 ? 6.028 16.815 4.263 1.00 84.44 93 LEU A C 1
ATOM 737 O O . LEU A 1 93 ? 6.897 16.402 3.506 1.00 84.44 93 LEU A O 1
ATOM 741 N N . VAL A 1 94 ? 6.290 17.673 5.253 1.00 88.56 94 VAL A N 1
ATOM 742 C CA . VAL A 1 94 ? 7.637 18.213 5.495 1.00 88.56 94 VAL A CA 1
ATOM 743 C C . VAL A 1 94 ? 8.629 17.078 5.747 1.00 88.56 94 VAL A C 1
ATOM 745 O O . VAL A 1 94 ? 9.645 17.002 5.062 1.00 88.56 94 VAL A O 1
ATOM 748 N N . GLY A 1 95 ? 8.301 16.143 6.646 1.00 87.88 95 GLY A N 1
ATOM 749 C CA . GLY A 1 95 ? 9.164 14.991 6.921 1.00 87.88 95 GLY A CA 1
ATOM 750 C C . GLY A 1 95 ? 9.391 14.100 5.693 1.00 87.88 95 GLY A C 1
ATOM 751 O O . GLY A 1 95 ? 10.518 13.689 5.422 1.00 87.88 95 GLY A O 1
ATOM 752 N N . GLY A 1 96 ? 8.337 13.844 4.914 1.00 86.00 96 GLY A N 1
ATOM 753 C CA . GLY A 1 96 ? 8.406 13.052 3.687 1.00 86.00 96 GLY A CA 1
ATOM 754 C C . GLY A 1 96 ? 9.242 13.713 2.589 1.00 86.00 96 GLY A C 1
ATOM 755 O O . GLY A 1 96 ? 10.048 13.036 1.955 1.00 86.00 96 GLY A O 1
ATOM 756 N N . LEU A 1 97 ? 9.106 15.029 2.395 1.00 87.56 97 LEU A N 1
ATOM 757 C CA . LEU A 1 97 ? 9.909 15.781 1.428 1.00 87.56 97 LEU A CA 1
ATOM 758 C C . LEU A 1 97 ? 11.377 15.843 1.839 1.00 87.56 97 LEU A C 1
ATOM 760 O O . LEU A 1 97 ? 12.244 15.685 0.985 1.00 87.56 97 LEU A O 1
ATOM 764 N N . SER A 1 98 ? 11.676 16.038 3.127 1.00 89.19 98 SER A N 1
ATOM 765 C CA . SER A 1 98 ? 13.058 16.003 3.614 1.00 89.19 98 SER A CA 1
ATOM 766 C C . SER A 1 98 ? 13.711 14.653 3.319 1.00 89.19 98 SER A C 1
ATOM 768 O O . SER A 1 98 ? 14.833 14.607 2.818 1.00 89.19 98 SER A O 1
ATOM 770 N N . LEU A 1 99 ? 12.989 13.553 3.555 1.00 89.06 99 LEU A N 1
ATOM 771 C CA . LEU A 1 99 ? 13.483 12.217 3.241 1.00 89.06 99 LEU A CA 1
ATOM 772 C C . LEU A 1 99 ? 13.634 11.996 1.727 1.00 89.06 99 LEU A C 1
ATOM 774 O O . LEU A 1 99 ? 14.637 11.424 1.303 1.00 89.06 99 LEU A O 1
ATOM 778 N N . SER A 1 100 ? 12.690 12.465 0.899 1.00 87.94 100 SER A N 1
ATOM 779 C CA . SER A 1 100 ? 12.789 12.295 -0.558 1.00 87.94 100 SER A CA 1
ATOM 780 C C . SER A 1 100 ? 13.973 13.059 -1.147 1.00 87.94 100 SER A C 1
ATOM 782 O O . SER A 1 100 ? 14.661 12.520 -2.009 1.00 87.94 100 SER A O 1
ATOM 784 N N . VAL A 1 101 ? 14.270 14.262 -0.645 1.00 88.44 101 VAL A N 1
ATOM 785 C CA . VAL A 1 101 ? 15.454 15.032 -1.057 1.00 88.44 101 VAL A CA 1
ATOM 786 C C . VAL A 1 101 ? 16.736 14.264 -0.739 1.00 88.44 101 VAL A C 1
ATOM 788 O O . VAL A 1 101 ? 17.597 14.150 -1.608 1.00 88.44 101 VAL A O 1
ATOM 791 N N . LEU A 1 102 ? 16.855 13.682 0.460 1.00 89.06 102 LEU A N 1
ATOM 792 C CA . LEU A 1 102 ? 18.025 12.875 0.829 1.00 89.06 102 LEU A CA 1
ATOM 793 C C . LEU A 1 102 ? 18.216 11.676 -0.110 1.00 89.06 102 LEU A C 1
ATOM 795 O O . LEU A 1 102 ? 19.329 11.421 -0.569 1.00 89.06 102 LEU A O 1
ATOM 799 N N . VAL A 1 103 ? 17.129 10.975 -0.445 1.00 86.44 103 VAL A N 1
ATOM 800 C CA . VAL A 1 103 ? 17.168 9.846 -1.388 1.00 86.44 103 VAL A CA 1
ATOM 801 C C . VAL A 1 103 ? 17.567 10.307 -2.792 1.00 86.44 103 VAL A C 1
ATOM 803 O O . VAL A 1 103 ? 18.377 9.652 -3.442 1.00 86.44 103 VAL A O 1
ATOM 806 N N . LEU A 1 104 ? 17.046 11.441 -3.264 1.00 85.25 104 LEU A N 1
ATOM 807 C CA . LEU A 1 104 ? 17.385 11.971 -4.586 1.00 85.25 104 LEU A CA 1
ATOM 808 C C . LEU A 1 104 ? 18.843 12.435 -4.676 1.00 85.25 104 LEU A C 1
ATOM 810 O O . LEU A 1 104 ? 19.479 12.204 -5.700 1.00 85.25 104 LEU A O 1
ATOM 814 N N . ILE A 1 105 ? 19.399 13.022 -3.612 1.00 86.56 105 ILE A N 1
ATOM 815 C CA . ILE A 1 105 ? 20.829 13.368 -3.542 1.00 86.56 105 ILE A CA 1
ATOM 816 C C . ILE A 1 105 ? 21.686 12.100 -3.619 1.00 86.56 105 ILE A C 1
ATOM 818 O O . ILE A 1 105 ? 22.658 12.054 -4.374 1.00 86.56 105 ILE A O 1
ATOM 822 N N . PHE A 1 106 ? 21.307 11.050 -2.888 1.00 85.88 106 PHE A N 1
ATOM 823 C CA . PHE A 1 106 ? 21.993 9.761 -2.954 1.00 85.88 106 PHE A CA 1
ATOM 824 C C . PHE A 1 106 ? 21.946 9.154 -4.368 1.00 85.88 106 PHE A C 1
ATOM 826 O O . PHE A 1 106 ? 22.957 8.665 -4.877 1.00 85.88 106 PHE A O 1
ATOM 833 N N . LEU A 1 107 ? 20.794 9.230 -5.041 1.00 81.19 107 LEU A N 1
ATOM 834 C CA . LEU A 1 107 ? 20.640 8.752 -6.418 1.00 81.19 107 LEU A CA 1
ATOM 835 C C . LEU A 1 107 ? 21.420 9.602 -7.430 1.00 81.19 107 LEU A C 1
ATOM 837 O O . LEU A 1 107 ? 21.990 9.049 -8.367 1.00 81.19 107 LEU A O 1
ATOM 841 N N . HIS A 1 108 ? 21.494 10.920 -7.230 1.00 82.25 108 HIS A N 1
ATOM 842 C CA . HIS A 1 108 ? 22.323 11.812 -8.041 1.00 82.25 108 HIS A CA 1
ATOM 843 C C . HIS A 1 108 ? 23.798 11.394 -7.989 1.00 82.25 108 HIS A C 1
ATOM 845 O O . HIS A 1 108 ? 24.426 11.250 -9.035 1.00 82.25 108 HIS A O 1
ATOM 851 N N . GLN A 1 109 ? 24.325 11.128 -6.789 1.00 83.19 109 GLN A N 1
ATOM 852 C CA . GLN A 1 109 ? 25.711 10.687 -6.601 1.00 83.19 109 GLN A CA 1
ATOM 853 C C . GLN A 1 109 ? 25.968 9.287 -7.170 1.00 83.19 109 GLN A C 1
ATOM 855 O O . GLN A 1 109 ? 27.017 9.047 -7.758 1.00 83.19 109 GLN A O 1
ATOM 860 N N . SER A 1 110 ? 25.014 8.369 -7.004 1.00 78.88 110 SER A N 1
ATOM 861 C CA . SER A 1 110 ? 25.195 6.967 -7.398 1.00 78.88 110 SER A CA 1
ATOM 862 C C . SER A 1 110 ? 25.012 6.736 -8.897 1.00 78.88 110 SER A C 1
ATOM 864 O O . SER A 1 110 ? 25.630 5.830 -9.449 1.00 78.88 110 SER A O 1
ATOM 866 N N . VAL A 1 111 ? 24.138 7.513 -9.551 1.00 70.69 111 VAL A N 1
ATOM 867 C CA . VAL A 1 111 ? 23.709 7.238 -10.933 1.00 70.69 111 VAL A CA 1
ATOM 868 C C . VAL A 1 111 ? 23.780 8.450 -11.864 1.00 70.69 111 VAL A C 1
ATOM 870 O O . VAL A 1 111 ? 23.260 8.414 -12.977 1.00 70.69 111 VAL A O 1
ATOM 873 N N . SER A 1 112 ? 24.451 9.531 -11.454 1.00 77.94 112 SER A N 1
ATOM 874 C CA . SER A 1 112 ? 24.702 10.718 -12.294 1.00 77.94 112 SER A CA 1
ATOM 875 C C . SER A 1 112 ? 23.434 11.319 -12.929 1.00 77.94 112 SER A C 1
ATOM 877 O O . SER A 1 112 ? 23.427 11.739 -14.083 1.00 77.94 112 SER A O 1
ATOM 879 N N . ILE A 1 113 ? 22.330 11.351 -12.177 1.00 76.62 113 ILE A N 1
ATOM 880 C CA . ILE A 1 113 ? 21.059 11.947 -12.622 1.00 76.62 113 ILE A CA 1
ATOM 881 C C . ILE A 1 113 ? 21.231 13.466 -12.746 1.00 76.62 113 ILE A C 1
ATOM 883 O O . ILE A 1 113 ? 21.746 14.088 -11.827 1.00 76.62 113 ILE A O 1
ATOM 887 N N . ALA A 1 114 ? 20.772 14.107 -13.821 1.00 84.19 114 ALA A N 1
ATOM 888 C CA . ALA A 1 114 ? 20.849 15.567 -13.934 1.00 84.19 114 ALA A CA 1
ATOM 889 C C . ALA A 1 114 ? 20.063 16.280 -12.809 1.00 84.19 114 ALA A C 1
ATOM 891 O O . ALA A 1 114 ? 18.957 15.867 -12.452 1.00 84.19 114 ALA A O 1
ATOM 892 N N . TRP A 1 115 ? 20.595 17.392 -12.288 1.00 81.69 115 TRP A N 1
ATOM 893 C CA . TRP A 1 115 ? 19.937 18.188 -11.236 1.00 81.69 115 TRP A CA 1
ATOM 894 C C . TRP A 1 115 ? 18.540 18.674 -11.633 1.00 81.69 115 TRP A C 1
ATOM 896 O O . TRP A 1 115 ? 17.634 18.712 -10.803 1.00 81.69 115 TRP A O 1
ATOM 906 N N . GLU A 1 116 ? 18.339 18.973 -12.914 1.00 84.69 116 GLU A N 1
ATOM 907 C CA . GLU A 1 116 ? 17.033 19.351 -13.458 1.00 84.69 116 GLU A CA 1
ATOM 908 C C . GLU A 1 116 ? 15.993 18.247 -13.231 1.00 84.69 116 GLU A C 1
ATOM 910 O O . GLU A 1 116 ? 14.892 18.510 -12.752 1.00 84.69 116 GLU A O 1
ATOM 915 N N . SER A 1 117 ? 16.364 16.987 -13.482 1.00 81.00 117 SER A N 1
ATOM 916 C CA . SER A 1 117 ? 15.478 15.835 -13.281 1.00 81.00 117 SER A CA 1
ATOM 917 C C . SER A 1 117 ? 15.113 15.643 -11.808 1.00 81.00 117 SER A C 1
ATOM 919 O O . SER A 1 117 ? 13.966 15.331 -11.496 1.00 81.00 117 SER A O 1
ATOM 921 N N . VAL A 1 118 ? 16.056 15.889 -10.892 1.00 82.94 118 VAL A N 1
ATOM 922 C CA . VAL A 1 118 ? 15.806 15.845 -9.441 1.00 82.94 118 VAL A CA 1
ATOM 923 C C . VAL A 1 118 ? 14.735 16.864 -9.037 1.00 82.94 118 VAL A C 1
ATOM 925 O O . VAL A 1 118 ? 13.806 16.520 -8.304 1.00 82.94 118 VAL A O 1
ATOM 928 N N . LEU A 1 119 ? 14.819 18.094 -9.554 1.00 84.00 119 LEU A N 1
ATOM 929 C CA . LEU A 1 119 ? 13.839 19.146 -9.269 1.00 84.00 119 LEU A CA 1
ATOM 930 C C . LEU A 1 119 ? 12.451 18.807 -9.825 1.00 84.00 119 LEU A C 1
ATOM 932 O O . LEU A 1 119 ? 11.458 18.970 -9.113 1.00 84.00 119 LEU A O 1
ATOM 936 N N . TYR A 1 120 ? 12.371 18.283 -11.052 1.00 85.38 120 TYR A N 1
ATOM 937 C CA . TYR A 1 120 ? 11.096 17.861 -11.640 1.00 85.38 120 TYR A CA 1
ATOM 938 C C . TYR A 1 120 ? 10.435 16.737 -10.839 1.00 85.38 120 TYR A C 1
ATOM 940 O O . TYR A 1 120 ? 9.243 16.820 -10.539 1.00 85.38 120 TYR A O 1
ATOM 948 N N . ILE A 1 121 ? 11.199 15.715 -10.440 1.00 83.50 121 ILE A N 1
ATOM 949 C CA . ILE A 1 121 ? 10.684 14.606 -9.624 1.00 83.50 121 ILE A CA 1
ATOM 950 C C . ILE A 1 121 ? 10.145 15.138 -8.294 1.00 83.50 121 ILE A C 1
ATOM 952 O O . ILE A 1 121 ? 9.030 14.797 -7.895 1.00 83.50 121 ILE A O 1
ATOM 956 N N . GLN A 1 122 ? 10.895 16.022 -7.634 1.00 83.75 122 GLN A N 1
ATOM 957 C CA . GLN A 1 122 ? 10.471 16.615 -6.370 1.00 83.75 122 GLN A CA 1
ATOM 958 C C . GLN A 1 122 ? 9.186 17.437 -6.528 1.00 83.75 122 GLN A C 1
ATOM 960 O O . GLN A 1 122 ? 8.271 17.323 -5.713 1.00 83.75 122 GLN A O 1
ATOM 965 N N . PHE A 1 123 ? 9.080 18.226 -7.597 1.00 85.94 123 PHE A N 1
ATOM 966 C CA . PHE A 1 123 ? 7.896 19.032 -7.879 1.00 85.94 123 PHE A CA 1
ATOM 967 C C . PHE A 1 123 ? 6.647 18.169 -8.114 1.00 85.94 123 PHE A C 1
ATOM 969 O O . PHE A 1 123 ? 5.582 18.452 -7.561 1.00 85.94 123 PHE A O 1
ATOM 976 N N . ILE A 1 124 ? 6.786 17.069 -8.861 1.00 84.81 124 ILE A N 1
ATOM 977 C CA . ILE A 1 124 ? 5.698 16.110 -9.098 1.00 84.81 124 ILE A CA 1
ATOM 978 C C . ILE A 1 124 ? 5.237 15.475 -7.781 1.00 84.81 124 ILE A C 1
ATOM 980 O O . ILE A 1 124 ? 4.033 15.394 -7.535 1.00 84.81 124 ILE A O 1
ATOM 984 N N . ILE A 1 125 ? 6.171 15.072 -6.911 1.00 82.31 125 ILE A N 1
ATOM 985 C CA . ILE A 1 125 ? 5.850 14.499 -5.594 1.00 82.31 125 ILE A CA 1
ATOM 986 C C . ILE A 1 125 ? 5.054 15.500 -4.747 1.00 82.31 125 ILE A C 1
ATOM 988 O O . ILE A 1 125 ? 4.038 15.131 -4.156 1.00 82.31 125 ILE A O 1
ATOM 992 N N . VAL A 1 126 ? 5.469 16.771 -4.717 1.00 84.75 126 VAL A N 1
ATOM 993 C CA . VAL A 1 126 ? 4.767 17.829 -3.972 1.00 84.75 126 VAL A CA 1
ATOM 994 C C . VAL A 1 126 ? 3.341 18.005 -4.484 1.00 84.75 126 VAL A C 1
ATOM 996 O O . VAL A 1 126 ? 2.403 17.971 -3.686 1.00 84.75 126 VAL A O 1
ATOM 999 N N . ILE A 1 127 ? 3.162 18.149 -5.802 1.00 85.94 127 ILE A N 1
ATOM 1000 C CA . ILE A 1 127 ? 1.834 18.299 -6.415 1.00 85.94 127 ILE A CA 1
ATOM 1001 C C . ILE A 1 127 ? 0.958 17.097 -6.083 1.00 85.94 127 ILE A C 1
ATOM 1003 O O . ILE A 1 127 ? -0.203 17.260 -5.713 1.00 85.94 127 ILE A O 1
ATOM 1007 N N . TRP A 1 128 ? 1.512 15.893 -6.194 1.00 81.69 128 TRP A N 1
ATOM 1008 C CA . TRP A 1 128 ? 0.778 14.661 -5.968 1.00 81.69 128 TRP A CA 1
ATOM 1009 C C . TRP A 1 128 ? 0.290 14.523 -4.527 1.00 81.69 128 TRP A C 1
ATOM 1011 O O . TRP A 1 128 ? -0.893 14.267 -4.283 1.00 81.69 128 TRP A O 1
ATOM 1021 N N . ILE A 1 129 ? 1.176 14.767 -3.560 1.00 76.94 129 ILE A N 1
ATOM 1022 C CA . ILE A 1 129 ? 0.824 14.746 -2.140 1.00 76.94 129 ILE A CA 1
ATOM 1023 C C . ILE A 1 129 ? -0.212 15.834 -1.850 1.00 76.94 129 ILE A C 1
ATOM 1025 O O . ILE A 1 129 ? -1.227 15.545 -1.214 1.00 76.94 129 ILE A O 1
ATOM 1029 N N . PHE A 1 130 ? -0.016 17.052 -2.359 1.00 82.56 130 PHE A N 1
ATOM 1030 C CA . PHE A 1 130 ? -0.945 18.157 -2.141 1.00 82.56 130 PHE A CA 1
ATOM 1031 C C . PHE A 1 130 ? -2.335 17.865 -2.720 1.00 82.56 130 PHE A C 1
ATOM 1033 O O . PHE A 1 130 ? -3.339 18.050 -2.033 1.00 82.56 130 PHE A O 1
ATOM 1040 N N . ALA A 1 131 ? -2.405 17.327 -3.941 1.00 82.88 131 ALA A N 1
ATOM 1041 C CA . ALA A 1 131 ? -3.652 16.901 -4.567 1.00 82.88 131 ALA A CA 1
ATOM 1042 C C . ALA A 1 131 ? -4.349 15.802 -3.751 1.00 82.88 131 ALA A C 1
ATOM 1044 O O . ALA A 1 131 ? -5.567 15.857 -3.555 1.00 82.88 131 ALA A O 1
ATOM 1045 N N . SER A 1 132 ? -3.585 14.837 -3.222 1.00 74.31 132 SER A N 1
ATOM 1046 C CA . SER A 1 132 ? -4.126 13.774 -2.373 1.00 74.31 132 SER A CA 1
ATOM 1047 C C . SER A 1 132 ? -4.744 14.334 -1.085 1.00 74.31 132 SER A C 1
ATOM 1049 O O . SER A 1 132 ? -5.898 14.027 -0.782 1.00 74.31 132 SER A O 1
ATOM 1051 N N . ILE A 1 133 ? -4.039 15.234 -0.389 1.00 74.75 133 ILE A N 1
ATOM 1052 C CA . ILE A 1 133 ? -4.507 15.891 0.838 1.00 74.75 133 ILE A CA 1
ATOM 1053 C C . ILE A 1 133 ? -5.747 16.733 0.540 1.00 74.75 133 ILE A C 1
ATOM 1055 O O . ILE A 1 133 ? -6.750 16.638 1.248 1.00 74.75 133 ILE A O 1
ATOM 1059 N N . TRP A 1 134 ? -5.708 17.528 -0.530 1.00 81.06 134 TRP A N 1
ATOM 1060 C CA . TRP A 1 134 ? -6.807 18.398 -0.930 1.00 81.06 134 TRP A CA 1
ATOM 1061 C C . TRP A 1 134 ? -8.089 17.611 -1.203 1.00 81.06 134 TRP A C 1
ATOM 1063 O O . TRP A 1 134 ? -9.134 17.892 -0.611 1.00 81.06 134 TRP A O 1
ATOM 1073 N N . TYR A 1 135 ? -8.005 16.580 -2.050 1.00 78.62 135 TYR A N 1
ATOM 1074 C CA . TYR A 1 135 ? -9.141 15.715 -2.370 1.00 78.62 135 TYR A CA 1
ATOM 1075 C C . TYR A 1 135 ? -9.746 15.088 -1.110 1.00 78.62 135 TYR A C 1
ATOM 1077 O O . TYR A 1 135 ? -10.968 15.007 -0.958 1.00 78.62 135 TYR A O 1
ATOM 1085 N N . GLN A 1 136 ? -8.893 14.678 -0.175 1.00 70.88 136 GLN A N 1
ATOM 1086 C CA . GLN A 1 136 ? -9.314 14.047 1.066 1.00 70.88 136 GLN A CA 1
ATOM 1087 C C . GLN A 1 136 ? -9.988 15.038 2.018 1.00 70.88 136 GLN A C 1
ATOM 1089 O O . GLN A 1 136 ? -11.098 14.769 2.472 1.00 70.88 136 GLN A O 1
ATOM 1094 N N . LEU A 1 137 ? -9.388 16.206 2.270 1.00 74.44 137 LEU A N 1
ATOM 1095 C CA . LEU A 1 137 ? -9.981 17.258 3.106 1.00 74.44 137 LEU A CA 1
ATOM 1096 C C . LEU A 1 137 ? -11.318 17.756 2.545 1.00 74.44 137 LEU A C 1
ATOM 1098 O O . LEU A 1 137 ? -12.231 18.090 3.312 1.00 74.44 137 LEU A O 1
ATOM 1102 N N . PHE A 1 138 ? -11.457 17.778 1.218 1.00 76.94 138 PHE A N 1
ATOM 1103 C CA . PHE A 1 138 ? -12.703 18.145 0.557 1.00 76.94 138 PHE A CA 1
ATOM 1104 C C . PHE A 1 138 ? -13.791 17.085 0.762 1.00 76.94 138 PHE A C 1
ATOM 1106 O O . PHE A 1 138 ? -14.921 17.428 1.107 1.00 76.94 138 PHE A O 1
ATOM 1113 N N . LYS A 1 139 ? -13.446 15.797 0.624 1.00 73.50 139 LYS A N 1
ATOM 1114 C CA . LYS A 1 139 ? -14.408 14.694 0.768 1.00 73.50 139 LYS A CA 1
ATOM 1115 C C . LYS A 1 139 ? -14.800 14.349 2.204 1.00 73.50 139 LYS A C 1
ATOM 1117 O O . LYS A 1 139 ? -15.789 13.639 2.360 1.00 73.50 139 LYS A O 1
ATOM 1122 N N . ILE A 1 140 ? -14.075 14.810 3.228 1.00 73.75 140 ILE A N 1
ATOM 1123 C CA . ILE A 1 140 ? -14.467 14.573 4.627 1.00 73.75 140 ILE A CA 1
ATOM 1124 C C . ILE A 1 140 ? -15.781 15.300 4.919 1.00 73.75 140 ILE A C 1
ATOM 1126 O O . ILE A 1 140 ? -15.840 16.539 4.904 1.00 73.75 140 ILE A O 1
ATOM 1130 N N . ASN A 1 141 ? -16.813 14.515 5.230 1.00 70.25 141 ASN A N 1
ATOM 1131 C CA . ASN A 1 141 ? -18.135 15.002 5.604 1.00 70.25 141 ASN A CA 1
ATOM 1132 C C . ASN A 1 141 ? -18.472 14.661 7.068 1.00 70.25 141 ASN A C 1
ATOM 1134 O O . ASN A 1 141 ? -17.890 13.752 7.658 1.00 70.25 141 ASN A O 1
ATOM 1138 N N . LYS A 1 142 ? -19.458 15.352 7.662 1.00 63.72 142 LYS A N 1
ATOM 1139 C CA . LYS A 1 142 ? -19.884 15.120 9.055 1.00 63.72 142 LYS A CA 1
ATOM 1140 C C . LYS A 1 142 ? -20.274 13.665 9.325 1.00 63.72 142 LYS A C 1
ATOM 1142 O O . LYS A 1 142 ? -19.984 13.139 10.395 1.00 63.72 142 LYS A O 1
ATOM 1147 N N . GLN A 1 143 ? -20.887 13.018 8.337 1.00 62.28 143 GLN A N 1
ATOM 1148 C CA . GLN A 1 143 ? -21.343 11.629 8.412 1.00 62.28 143 GLN A CA 1
ATOM 1149 C C . GLN A 1 143 ? -20.190 10.623 8.546 1.00 62.28 143 GLN A C 1
ATOM 1151 O O . GLN A 1 143 ? -20.353 9.597 9.204 1.00 62.28 143 GLN A O 1
ATOM 1156 N N . ASP A 1 144 ? -19.016 10.932 7.989 1.00 61.00 144 ASP A N 1
ATOM 1157 C CA . ASP A 1 144 ? -17.838 10.064 8.093 1.00 61.00 144 ASP A CA 1
ATOM 1158 C C . ASP A 1 144 ? -17.281 10.039 9.527 1.00 61.00 144 ASP A C 1
ATOM 1160 O O . ASP A 1 144 ? -16.643 9.074 9.942 1.00 61.00 144 ASP A O 1
ATOM 1164 N N . VAL A 1 145 ? -17.550 11.095 10.299 1.00 63.75 145 VAL A N 1
ATOM 1165 C CA . VAL A 1 145 ? -16.878 11.392 11.569 1.00 63.75 145 VAL A CA 1
ATOM 1166 C C . VAL A 1 145 ? -17.791 11.198 12.782 1.00 63.75 145 VAL A C 1
ATOM 1168 O O . VAL A 1 145 ? -17.324 10.829 13.854 1.00 63.75 145 VAL A O 1
ATOM 1171 N N . GLN A 1 146 ? -19.100 11.401 12.634 1.00 61.50 146 GLN A N 1
ATOM 1172 C CA . GLN A 1 146 ? -20.045 11.226 13.736 1.00 61.50 146 GLN A CA 1
ATOM 1173 C C . GLN A 1 146 ? -20.227 9.745 14.085 1.00 61.50 146 GLN A C 1
ATOM 1175 O O . GLN A 1 146 ? -20.604 8.938 13.235 1.00 61.50 146 GLN A O 1
ATOM 1180 N N . VAL A 1 147 ? -19.988 9.404 15.351 1.00 57.75 147 VAL A N 1
ATOM 1181 C CA . VAL A 1 147 ? -20.359 8.125 15.971 1.00 57.75 147 VAL A CA 1
ATOM 1182 C C . VAL A 1 147 ? -21.632 8.391 16.775 1.00 57.75 147 VAL A C 1
ATOM 1184 O O . VAL A 1 147 ? -21.645 9.309 17.587 1.00 57.75 147 VAL A O 1
ATOM 1187 N N . GLY A 1 148 ? -22.714 7.653 16.507 1.00 48.56 148 GLY A N 1
ATOM 1188 C CA . GLY A 1 148 ? -23.994 7.805 17.221 1.00 48.56 148 GLY A CA 1
ATOM 1189 C C . GLY A 1 148 ? -25.221 8.074 16.345 1.00 48.56 148 GLY A C 1
ATOM 1190 O O . GLY A 1 148 ? -26.331 7.796 16.779 1.00 48.56 148 GLY A O 1
ATOM 1191 N N . VAL A 1 149 ? -25.055 8.503 15.087 1.00 45.69 149 VAL A N 1
ATOM 1192 C CA . VAL A 1 149 ? -26.135 8.430 14.077 1.00 45.69 149 VAL A CA 1
ATOM 1193 C C . VAL A 1 149 ? -25.990 7.113 13.322 1.00 45.69 149 VAL A C 1
ATOM 1195 O O . VAL A 1 149 ? -25.767 7.061 12.112 1.00 45.69 149 VAL A O 1
ATOM 1198 N N . GLU A 1 150 ? -25.996 6.010 14.060 1.00 45.62 150 GLU A N 1
ATOM 1199 C CA . GLU A 1 150 ? -26.117 4.711 13.423 1.00 45.62 150 GLU A CA 1
ATOM 1200 C C . GLU A 1 150 ? -27.548 4.607 12.906 1.00 45.62 150 GLU A C 1
ATOM 1202 O O . GLU A 1 150 ? -28.506 4.626 13.676 1.00 45.62 150 GLU A O 1
ATOM 1207 N N . LYS A 1 151 ? -27.681 4.539 11.572 1.00 44.12 151 LYS A N 1
ATOM 1208 C CA . LYS A 1 151 ? -28.879 3.997 10.924 1.00 44.12 151 LYS A CA 1
ATOM 1209 C C . LYS A 1 151 ? -29.275 2.761 11.718 1.00 44.12 151 LYS A C 1
ATOM 1211 O O . LYS A 1 151 ? -28.425 1.885 11.875 1.00 44.12 151 LYS A O 1
ATOM 1216 N N . GLU A 1 152 ? -30.504 2.774 12.230 1.00 38.12 152 GLU A N 1
ATOM 1217 C CA . GLU A 1 152 ? -31.153 1.723 13.013 1.00 38.12 152 GLU A CA 1
ATOM 1218 C C . GLU A 1 152 ? -30.409 0.394 12.932 1.00 38.12 152 GLU A C 1
ATOM 1220 O O . GLU A 1 152 ? -30.266 -0.178 11.844 1.00 38.12 152 GLU A O 1
ATOM 1225 N N . TRP A 1 153 ? -29.924 -0.094 14.074 1.00 43.09 153 TRP A N 1
ATOM 1226 C CA . TRP A 1 153 ? -29.342 -1.423 14.181 1.00 43.09 153 TRP A CA 1
ATOM 1227 C C . TRP A 1 153 ? -30.352 -2.445 13.660 1.00 43.09 153 TRP A C 1
ATOM 1229 O O . TRP A 1 153 ? -31.198 -2.948 14.401 1.00 43.09 153 TRP A O 1
ATOM 1239 N N . LYS A 1 154 ? -30.263 -2.794 12.373 1.00 43.22 154 LYS A N 1
ATOM 1240 C CA . LYS A 1 154 ? -30.900 -3.996 11.856 1.00 43.22 154 LYS A CA 1
ATOM 1241 C C . LYS A 1 154 ? -30.214 -5.130 12.587 1.00 43.22 154 LYS A C 1
ATOM 1243 O O . LYS A 1 154 ? -29.069 -5.448 12.268 1.00 43.22 154 LYS A O 1
ATOM 1248 N N . LYS A 1 155 ? -30.897 -5.674 13.599 1.00 40.78 155 LYS A N 1
ATOM 1249 C CA . LYS A 1 155 ? -30.485 -6.829 14.399 1.00 40.78 155 LYS A CA 1
ATOM 1250 C C . LYS A 1 155 ? -30.085 -7.957 13.450 1.00 40.78 155 LYS A C 1
ATOM 1252 O O . LYS A 1 155 ? -30.910 -8.761 13.031 1.00 40.78 155 LYS A O 1
ATOM 1257 N N . LYS A 1 156 ? -28.813 -8.004 13.061 1.00 48.84 156 LYS A N 1
ATOM 1258 C CA . LYS A 1 156 ? -28.251 -9.149 12.361 1.00 48.84 156 LYS A CA 1
ATOM 1259 C C . LYS A 1 156 ? -27.879 -10.138 13.443 1.00 48.84 156 LYS A C 1
ATOM 1261 O O . LYS A 1 156 ? -26.852 -9.994 14.098 1.00 48.84 156 LYS A O 1
ATOM 1266 N N . HIS A 1 157 ? -28.748 -11.121 13.641 1.00 41.19 157 HIS A N 1
ATOM 1267 C CA . HIS A 1 157 ? -28.444 -12.317 14.408 1.00 41.19 157 HIS A CA 1
ATOM 1268 C C . HIS A 1 157 ? -27.358 -13.107 13.672 1.00 41.19 157 HIS A C 1
ATOM 1270 O O . HIS A 1 157 ? -27.638 -14.041 12.928 1.00 41.19 157 HIS A O 1
ATOM 1276 N N . VAL A 1 158 ? -26.099 -12.704 13.835 1.00 48.88 158 VAL A N 1
ATOM 1277 C CA . VAL A 1 158 ? -24.989 -13.613 13.569 1.00 48.88 158 VAL A CA 1
ATOM 1278 C C . VAL A 1 158 ? -24.960 -14.546 14.769 1.00 48.88 158 VAL A C 1
ATOM 1280 O O . VAL A 1 158 ? -24.647 -14.121 15.879 1.00 48.88 158 VAL A O 1
ATOM 1283 N N . ALA A 1 159 ? -25.389 -15.790 14.568 1.00 48.97 159 ALA A N 1
ATOM 1284 C CA . ALA A 1 159 ? -25.335 -16.809 15.602 1.00 48.97 159 ALA A CA 1
ATOM 1285 C C . ALA A 1 159 ? -23.891 -16.911 16.128 1.00 48.97 159 ALA A C 1
ATOM 1287 O O . ALA A 1 159 ? -22.966 -17.245 15.387 1.00 48.97 159 ALA A O 1
ATOM 1288 N N . LEU A 1 160 ? -23.706 -16.581 17.407 1.00 54.94 160 LEU A N 1
ATOM 1289 C CA . LEU A 1 160 ? -22.426 -16.487 18.121 1.00 54.94 160 LEU A CA 1
ATOM 1290 C C . LEU A 1 160 ? -21.791 -17.862 18.424 1.00 54.94 160 LEU A C 1
ATOM 1292 O O . LEU A 1 160 ? -21.146 -18.034 19.453 1.00 54.94 160 LEU A O 1
ATOM 1296 N N . SER A 1 161 ? -21.970 -18.874 17.571 1.00 64.31 161 SER A N 1
ATOM 1297 C CA . SER A 1 161 ? -21.577 -20.246 17.922 1.00 64.31 161 SER A CA 1
ATOM 1298 C C . SER A 1 161 ? -20.100 -20.571 17.671 1.00 64.31 161 SER A C 1
ATOM 1300 O O . SER A 1 161 ? -19.611 -21.572 18.188 1.00 64.31 161 SER A O 1
ATOM 1302 N N . SER A 1 162 ? -19.352 -19.757 16.909 1.00 78.81 162 SER A N 1
ATOM 1303 C CA . SER A 1 162 ? -17.938 -20.044 16.618 1.00 78.81 162 SER A CA 1
ATOM 1304 C C . SER A 1 162 ? -17.054 -18.803 16.450 1.00 78.81 162 SER A C 1
ATOM 1306 O O . SER A 1 162 ? -17.480 -17.768 15.937 1.00 78.81 162 SER A O 1
ATOM 1308 N N . VAL A 1 163 ? -15.773 -18.946 16.818 1.00 82.69 163 VAL A N 1
ATOM 1309 C CA . VAL A 1 163 ? -14.718 -17.930 16.612 1.00 82.69 163 VAL A CA 1
ATOM 1310 C C . VAL A 1 163 ? -14.608 -17.536 15.135 1.00 82.69 163 VAL A C 1
ATOM 1312 O O . VAL A 1 163 ? -14.419 -16.368 14.815 1.00 82.69 163 VAL A O 1
ATOM 1315 N N . PHE A 1 164 ? -14.777 -18.501 14.225 1.00 82.31 164 PHE A N 1
ATOM 1316 C CA . PHE A 1 164 ? -14.761 -18.242 12.787 1.00 82.31 164 PHE A CA 1
ATOM 1317 C C . PHE A 1 164 ? -15.990 -17.446 12.324 1.00 82.31 164 PHE A C 1
ATOM 1319 O O . PHE A 1 164 ? -15.852 -16.516 11.535 1.00 82.31 164 PHE A O 1
ATOM 1326 N N . GLY A 1 165 ? -17.184 -17.763 12.839 1.00 81.69 165 GLY A N 1
ATOM 1327 C CA . GLY A 1 165 ? -18.408 -17.020 12.530 1.00 81.69 165 GLY A CA 1
ATOM 1328 C C . GLY A 1 165 ? -18.323 -15.551 12.948 1.00 81.69 165 GLY A C 1
ATOM 1329 O O . GLY A 1 165 ? -18.741 -14.671 12.194 1.00 81.69 165 GLY A O 1
ATOM 1330 N N . LEU A 1 166 ? -17.703 -15.282 14.101 1.00 82.00 166 LEU A N 1
ATOM 1331 C CA . LEU A 1 166 ? -17.406 -13.924 14.556 1.00 82.00 166 LEU A CA 1
ATOM 1332 C C . LEU A 1 166 ? -16.380 -13.223 13.663 1.00 82.00 166 LEU A C 1
ATOM 1334 O O . LEU A 1 166 ? -16.654 -12.118 13.201 1.00 82.00 166 LEU A O 1
ATOM 1338 N N . ALA A 1 167 ? -15.262 -13.880 13.331 1.00 82.69 167 ALA A N 1
ATOM 1339 C CA . ALA A 1 167 ? -14.264 -13.327 12.409 1.00 82.69 167 ALA A CA 1
ATOM 1340 C C . ALA A 1 167 ? -14.877 -12.964 11.048 1.00 82.69 167 ALA A C 1
ATOM 1342 O O . ALA A 1 167 ? -14.614 -11.900 10.496 1.00 82.69 167 ALA A O 1
ATOM 1343 N N . TRP A 1 168 ? -15.741 -13.827 10.511 1.00 82.75 168 TRP A N 1
ATOM 1344 C CA . TRP A 1 168 ? -16.414 -13.596 9.235 1.00 82.75 168 TRP A CA 1
ATOM 1345 C C . TRP A 1 168 ? -17.458 -12.477 9.304 1.00 82.75 168 TRP A C 1
ATOM 1347 O O . TRP A 1 168 ? -17.562 -11.658 8.387 1.00 82.75 168 TRP A O 1
ATOM 1357 N N . GLY A 1 169 ? -18.228 -12.415 10.394 1.00 81.31 169 GLY A N 1
ATOM 1358 C CA . GLY A 1 169 ? -19.152 -11.313 10.659 1.00 81.31 169 GLY A CA 1
ATOM 1359 C C . GLY A 1 169 ? -18.422 -9.971 10.729 1.00 81.31 169 GLY A C 1
ATOM 1360 O O . GLY A 1 169 ? -18.857 -8.999 10.108 1.00 81.31 169 GLY A O 1
ATOM 1361 N N . ASN A 1 170 ? -17.271 -9.955 11.397 1.00 80.12 170 ASN A N 1
ATOM 1362 C CA . ASN A 1 170 ? -16.397 -8.795 11.528 1.00 80.12 170 ASN A CA 1
ATOM 1363 C C . ASN A 1 170 ? -15.744 -8.397 10.199 1.00 80.12 170 ASN A C 1
ATOM 1365 O O . ASN A 1 170 ? -15.723 -7.223 9.834 1.00 80.12 170 ASN A O 1
ATOM 1369 N N . PHE A 1 171 ? -15.291 -9.377 9.420 1.00 79.94 171 PHE A N 1
ATOM 1370 C CA . PHE A 1 171 ? -14.789 -9.154 8.068 1.00 79.94 171 PHE A CA 1
ATOM 1371 C C . PHE A 1 171 ? -15.853 -8.475 7.188 1.00 79.94 171 PHE A C 1
ATOM 1373 O O . PHE A 1 171 ? -15.582 -7.490 6.500 1.00 79.94 171 PHE A O 1
ATOM 1380 N N . LYS A 1 172 ? -17.105 -8.949 7.256 1.00 80.44 172 LYS A N 1
ATOM 1381 C CA . LYS A 1 172 ? -18.224 -8.386 6.485 1.00 80.44 172 LYS A CA 1
ATOM 1382 C C . LYS A 1 172 ? -18.680 -7.011 6.965 1.00 80.44 172 LYS A C 1
ATOM 1384 O O . LYS A 1 172 ? -19.130 -6.206 6.152 1.00 80.44 172 LYS A O 1
ATOM 1389 N N . SER A 1 173 ? -18.604 -6.729 8.261 1.00 74.06 173 SER A N 1
ATOM 1390 C CA . SER A 1 173 ? -18.966 -5.407 8.782 1.00 74.06 173 SER A CA 1
ATOM 1391 C C . SER A 1 173 ? -17.942 -4.337 8.390 1.00 74.06 173 SER A C 1
ATOM 1393 O O . SER A 1 173 ? -18.282 -3.157 8.331 1.00 74.06 173 SER A O 1
ATOM 1395 N N . GLN A 1 174 ? -16.716 -4.746 8.042 1.00 75.50 174 GLN A N 1
ATOM 1396 C CA . GLN A 1 174 ? -15.591 -3.859 7.743 1.00 75.50 174 GLN A CA 1
ATOM 1397 C C . GLN A 1 174 ? -15.112 -3.936 6.286 1.00 75.50 174 GLN A C 1
ATOM 1399 O O . GLN A 1 174 ? -14.001 -3.500 5.993 1.00 75.50 174 GLN A O 1
ATOM 1404 N N . LEU A 1 175 ? -15.957 -4.398 5.355 1.00 77.44 175 LEU A N 1
ATOM 1405 C CA . LEU A 1 175 ? -15.587 -4.610 3.945 1.00 77.44 175 LEU A CA 1
ATOM 1406 C C . LEU A 1 175 ? -14.909 -3.409 3.284 1.00 77.44 175 LEU A C 1
ATOM 1408 O O . LEU A 1 175 ? -13.993 -3.599 2.493 1.00 77.44 175 LEU A O 1
ATOM 1412 N N . ALA A 1 176 ? -15.321 -2.181 3.606 1.00 77.75 176 ALA A N 1
ATOM 1413 C CA . ALA A 1 176 ? -14.669 -0.991 3.065 1.00 77.75 176 ALA A CA 1
ATOM 1414 C C . ALA A 1 176 ? -13.209 -0.888 3.536 1.00 77.75 176 ALA A C 1
ATOM 1416 O O . ALA A 1 176 ? -12.307 -0.740 2.720 1.00 77.75 176 ALA A O 1
ATOM 1417 N N . TYR A 1 177 ? -12.971 -1.016 4.845 1.00 78.19 177 TYR A N 1
ATOM 1418 C CA . TYR A 1 177 ? -11.628 -0.951 5.421 1.00 78.19 177 TYR A CA 1
ATOM 1419 C C . TYR A 1 177 ? -10.754 -2.114 4.952 1.00 78.19 177 TYR A C 1
ATOM 1421 O O . TYR A 1 177 ? -9.654 -1.893 4.454 1.00 78.19 177 TYR A O 1
ATOM 1429 N N . THR A 1 178 ? -11.261 -3.341 5.049 1.00 82.50 178 THR A N 1
ATOM 1430 C CA . THR A 1 178 ? -10.531 -4.530 4.612 1.00 82.50 178 THR A CA 1
ATOM 1431 C C . THR A 1 178 ? -10.271 -4.501 3.108 1.00 82.50 178 THR A C 1
ATOM 1433 O O . THR A 1 178 ? -9.178 -4.842 2.671 1.00 82.50 178 THR A O 1
ATOM 1436 N N . GLY A 1 179 ? -11.225 -4.007 2.314 1.00 84.31 179 GLY A N 1
ATOM 1437 C CA . GLY A 1 179 ? -11.068 -3.810 0.875 1.00 84.31 179 GLY A CA 1
ATOM 1438 C C . GLY A 1 179 ? -9.940 -2.839 0.523 1.00 84.31 179 GLY A C 1
ATOM 1439 O O . GLY A 1 179 ? -9.171 -3.120 -0.391 1.00 84.31 179 GLY A O 1
ATOM 1440 N N . TYR A 1 180 ? -9.778 -1.743 1.273 1.00 83.81 180 TYR A N 1
ATOM 1441 C CA . TYR A 1 180 ? -8.659 -0.813 1.083 1.00 83.81 180 TYR A CA 1
ATOM 1442 C C . TYR A 1 180 ? -7.299 -1.486 1.315 1.00 83.81 180 TYR A C 1
ATOM 1444 O O . TYR A 1 180 ? -6.386 -1.330 0.506 1.00 83.81 180 TYR A O 1
ATOM 1452 N N . ILE A 1 181 ? -7.175 -2.284 2.377 1.00 84.50 181 ILE A N 1
ATOM 1453 C CA . ILE A 1 181 ? -5.938 -3.018 2.678 1.00 84.50 181 ILE A CA 1
ATOM 1454 C C . ILE A 1 181 ? -5.653 -4.077 1.610 1.00 84.50 181 ILE A C 1
ATOM 1456 O O . ILE A 1 181 ? -4.533 -4.157 1.109 1.00 84.50 181 ILE A O 1
ATOM 1460 N N . VAL A 1 182 ? -6.671 -4.844 1.212 1.00 89.75 182 VAL A N 1
ATOM 1461 C CA . VAL A 1 182 ? -6.568 -5.842 0.138 1.00 89.75 182 VAL A CA 1
ATOM 1462 C C . VAL A 1 182 ? -6.120 -5.192 -1.169 1.00 89.75 182 VAL A C 1
ATOM 1464 O O . VAL A 1 182 ? -5.224 -5.719 -1.819 1.00 89.75 182 VAL A O 1
ATOM 1467 N N . LEU A 1 183 ? -6.683 -4.037 -1.535 1.00 88.00 183 LEU A N 1
ATOM 1468 C CA . LEU A 1 183 ? -6.314 -3.308 -2.750 1.00 88.00 183 LEU A CA 1
ATOM 1469 C C . LEU A 1 183 ? -4.861 -2.818 -2.704 1.00 88.00 183 LEU A C 1
ATOM 1471 O O . LEU A 1 183 ? -4.139 -2.931 -3.691 1.00 88.00 183 LEU A O 1
ATOM 1475 N N . SER A 1 184 ? -4.426 -2.310 -1.551 1.00 86.38 184 SER A N 1
ATOM 1476 C CA . SER A 1 184 ? -3.052 -1.852 -1.344 1.00 86.38 184 SER A CA 1
ATOM 1477 C C . SER A 1 184 ? -2.048 -3.008 -1.440 1.00 86.38 184 SER A C 1
ATOM 1479 O O . SER A 1 184 ? -1.058 -2.915 -2.162 1.00 86.38 184 SER A O 1
ATOM 1481 N N . LEU A 1 185 ? -2.340 -4.146 -0.795 1.00 88.56 185 LEU A N 1
ATOM 1482 C CA . LEU A 1 185 ? -1.534 -5.367 -0.915 1.00 88.56 185 LEU A CA 1
ATOM 1483 C C . LEU A 1 185 ? -1.506 -5.891 -2.353 1.00 88.56 185 LEU A C 1
ATOM 1485 O O . LEU A 1 185 ? -0.439 -6.243 -2.853 1.00 88.56 185 LEU A O 1
ATOM 1489 N N . ALA A 1 186 ? -2.664 -5.911 -3.017 1.00 90.19 186 ALA A N 1
ATOM 1490 C CA . ALA A 1 186 ? -2.803 -6.376 -4.388 1.00 90.19 186 ALA A CA 1
ATOM 1491 C C . ALA A 1 186 ? -1.939 -5.554 -5.356 1.00 90.19 186 ALA A C 1
ATOM 1493 O O . ALA A 1 186 ? -1.214 -6.124 -6.171 1.00 90.19 186 ALA A O 1
ATOM 1494 N N . ALA A 1 187 ? -1.979 -4.225 -5.228 1.00 88.06 187 ALA A N 1
ATOM 1495 C CA . ALA A 1 187 ? -1.197 -3.315 -6.052 1.00 88.06 187 ALA A CA 1
ATOM 1496 C C . ALA A 1 187 ? 0.313 -3.483 -5.810 1.00 88.06 187 ALA A C 1
ATOM 1498 O O . ALA A 1 187 ? 1.070 -3.644 -6.768 1.00 88.06 187 ALA A O 1
ATOM 1499 N N . SER A 1 188 ? 0.764 -3.512 -4.550 1.00 88.25 188 SER A N 1
ATOM 1500 C CA . SER A 1 188 ? 2.194 -3.625 -4.237 1.00 88.25 188 SER A CA 1
ATOM 1501 C C . SER A 1 188 ? 2.777 -4.977 -4.654 1.00 88.25 188 SER A C 1
ATOM 1503 O O . SER A 1 188 ? 3.758 -5.027 -5.395 1.00 88.25 188 SER A O 1
ATOM 1505 N N . LEU A 1 189 ? 2.165 -6.085 -4.217 1.00 90.25 189 LEU A N 1
ATOM 1506 C CA . LEU A 1 189 ? 2.652 -7.435 -4.524 1.00 90.25 189 LEU A CA 1
ATOM 1507 C C . LEU A 1 189 ? 2.519 -7.762 -6.014 1.00 90.25 189 LEU A C 1
ATOM 1509 O O . LEU A 1 189 ? 3.408 -8.398 -6.575 1.00 90.25 189 LEU A O 1
ATOM 1513 N N . GLY A 1 190 ? 1.454 -7.290 -6.670 1.00 88.94 190 GLY A N 1
ATOM 1514 C CA . GLY A 1 190 ? 1.286 -7.433 -8.116 1.00 88.94 190 GLY A CA 1
ATOM 1515 C C . GLY A 1 190 ? 2.398 -6.722 -8.889 1.00 88.94 190 GLY A C 1
ATOM 1516 O O . GLY A 1 190 ? 2.963 -7.297 -9.818 1.00 88.94 190 GLY A O 1
ATOM 1517 N N . THR A 1 191 ? 2.783 -5.517 -8.451 1.00 87.00 191 THR A N 1
ATOM 1518 C CA . THR A 1 191 ? 3.904 -4.765 -9.042 1.00 87.00 191 THR A CA 1
ATOM 1519 C C . THR A 1 191 ? 5.239 -5.483 -8.829 1.00 87.00 191 THR A C 1
ATOM 1521 O O . THR A 1 191 ? 6.031 -5.580 -9.763 1.00 87.00 191 THR A O 1
ATOM 1524 N N . ILE A 1 192 ? 5.483 -6.059 -7.643 1.00 88.81 192 ILE A N 1
ATOM 1525 C CA . ILE A 1 192 ? 6.687 -6.871 -7.384 1.00 88.81 192 ILE A CA 1
ATOM 1526 C C . ILE A 1 192 ? 6.734 -8.096 -8.298 1.00 88.81 192 ILE A C 1
ATOM 1528 O O . ILE A 1 192 ? 7.769 -8.358 -8.908 1.00 88.81 192 ILE A O 1
ATOM 1532 N N . LEU A 1 193 ? 5.631 -8.844 -8.414 1.00 88.75 193 LEU A N 1
ATOM 1533 C CA . LEU A 1 193 ? 5.568 -10.007 -9.299 1.00 88.75 193 LEU A CA 1
ATOM 1534 C C . LEU A 1 193 ? 5.839 -9.623 -10.752 1.00 88.75 193 LEU A C 1
ATOM 1536 O O . LEU A 1 193 ? 6.596 -10.311 -11.437 1.00 88.75 193 LEU A O 1
ATOM 1540 N N . PHE A 1 194 ? 5.242 -8.526 -11.213 1.00 85.62 194 PHE A N 1
ATOM 1541 C CA . PHE A 1 194 ? 5.478 -8.007 -12.551 1.00 85.62 194 PHE A CA 1
ATOM 1542 C C . PHE A 1 194 ? 6.959 -7.660 -12.763 1.00 85.62 194 PHE A C 1
ATOM 1544 O O . PHE A 1 194 ? 7.561 -8.136 -13.724 1.00 85.62 194 PHE A O 1
ATOM 1551 N N . LEU A 1 195 ? 7.571 -6.909 -11.839 1.00 83.62 195 LEU A N 1
ATOM 1552 C CA . LEU A 1 195 ? 8.983 -6.524 -11.914 1.00 83.62 195 LEU A CA 1
ATOM 1553 C C . LEU A 1 195 ? 9.923 -7.731 -11.874 1.00 83.62 195 LEU A C 1
ATOM 1555 O O . LEU A 1 195 ? 10.874 -7.779 -12.648 1.00 83.62 195 LEU A O 1
ATOM 1559 N N . LEU A 1 196 ? 9.655 -8.725 -11.025 1.00 85.38 196 LEU A N 1
ATOM 1560 C CA . LEU A 1 196 ? 10.439 -9.960 -10.976 1.00 85.38 196 LEU A CA 1
ATOM 1561 C C . LEU A 1 196 ? 10.373 -10.706 -12.309 1.00 85.38 196 LEU A C 1
ATOM 1563 O O . LEU A 1 196 ? 11.409 -11.048 -12.876 1.00 85.38 196 LEU A O 1
ATOM 1567 N N . ASN A 1 197 ? 9.173 -10.922 -12.850 1.00 82.12 197 ASN A N 1
ATOM 1568 C CA . ASN A 1 197 ? 9.030 -11.585 -14.144 1.00 82.12 197 ASN A CA 1
ATOM 1569 C C . ASN A 1 197 ? 9.708 -10.785 -15.265 1.00 82.12 197 ASN A C 1
ATOM 1571 O O . ASN A 1 197 ? 10.383 -11.373 -16.105 1.00 82.12 197 ASN A O 1
ATOM 1575 N N . MET A 1 198 ? 9.610 -9.456 -15.251 1.00 78.94 198 MET A N 1
ATOM 1576 C CA . MET A 1 198 ? 10.290 -8.582 -16.209 1.00 78.94 198 MET A CA 1
ATOM 1577 C C . MET A 1 198 ? 11.820 -8.707 -16.113 1.00 78.94 198 MET A C 1
ATOM 1579 O O . MET A 1 198 ? 12.488 -8.880 -17.132 1.00 78.94 198 MET A O 1
ATOM 1583 N N . LEU A 1 199 ? 12.378 -8.727 -14.902 1.00 77.62 199 LEU A N 1
ATOM 1584 C CA . LEU A 1 199 ? 13.817 -8.837 -14.652 1.00 77.62 199 LEU A CA 1
ATOM 1585 C C . LEU A 1 199 ? 14.405 -10.159 -15.176 1.00 77.62 199 LEU A C 1
ATOM 1587 O O . LEU A 1 199 ? 15.479 -10.175 -15.778 1.00 77.62 199 LEU A O 1
ATOM 1591 N N . PHE A 1 200 ? 13.696 -11.276 -14.989 1.00 75.25 200 PHE A N 1
ATOM 1592 C CA . PHE A 1 200 ? 14.123 -12.582 -15.506 1.00 75.25 200 PHE A CA 1
ATOM 1593 C C . PHE A 1 200 ? 13.772 -12.788 -16.989 1.00 75.25 200 PHE A C 1
ATOM 1595 O O . PHE A 1 200 ? 14.501 -13.483 -17.696 1.00 75.25 200 PHE A O 1
ATOM 1602 N N . GLY A 1 201 ? 12.693 -12.174 -17.480 1.00 69.12 201 GLY A N 1
ATOM 1603 C CA . GLY A 1 201 ? 12.270 -12.240 -18.883 1.00 69.12 201 GLY A CA 1
ATOM 1604 C C . GLY A 1 201 ? 13.204 -11.477 -19.813 1.00 69.12 201 GLY A C 1
ATOM 1605 O O . GLY A 1 201 ? 13.606 -11.992 -20.855 1.00 69.12 201 GLY A O 1
ATOM 1606 N N . THR A 1 202 ? 13.630 -10.288 -19.392 1.00 63.28 202 THR A N 1
ATOM 1607 C CA . THR A 1 202 ? 14.540 -9.430 -20.162 1.00 63.28 202 THR A CA 1
ATOM 1608 C C . THR A 1 202 ? 15.910 -10.089 -20.341 1.00 63.28 202 THR A C 1
ATOM 1610 O O . THR A 1 202 ? 16.470 -10.039 -21.435 1.00 63.28 202 THR A O 1
ATOM 1613 N N . ARG A 1 203 ? 16.408 -10.820 -19.327 1.00 61.28 203 ARG A N 1
ATOM 1614 C CA . ARG A 1 203 ? 17.673 -11.575 -19.415 1.00 61.28 203 ARG A CA 1
ATOM 1615 C C . ARG A 1 203 ? 17.697 -12.571 -20.579 1.00 61.28 203 ARG A C 1
ATOM 1617 O O . ARG A 1 203 ? 18.708 -12.654 -21.263 1.00 61.28 203 ARG A O 1
ATOM 1624 N N . LYS A 1 204 ? 16.594 -13.281 -20.848 1.00 60.22 204 LYS A N 1
ATOM 1625 C CA . LYS A 1 204 ? 16.542 -14.290 -21.925 1.00 60.22 204 LYS A CA 1
ATOM 1626 C C . LYS A 1 204 ? 16.572 -13.688 -23.336 1.00 60.22 204 LYS A C 1
ATOM 1628 O O . LYS A 1 204 ? 17.140 -14.305 -24.229 1.00 60.22 204 LYS A O 1
ATOM 1633 N N . ASN A 1 205 ? 15.998 -12.499 -23.537 1.00 57.06 205 ASN A N 1
ATOM 1634 C CA . ASN A 1 205 ? 15.846 -11.902 -24.873 1.00 57.06 205 ASN A CA 1
ATOM 1635 C C . ASN A 1 205 ? 16.941 -10.875 -25.211 1.00 57.06 205 ASN A C 1
ATOM 1637 O O . ASN A 1 205 ? 17.354 -10.766 -26.366 1.00 57.06 205 ASN A O 1
ATOM 1641 N N . VAL A 1 206 ? 17.425 -10.128 -24.213 1.00 57.56 206 VAL A N 1
ATOM 1642 C CA . VAL A 1 206 ? 18.320 -8.976 -24.416 1.00 57.56 206 VAL A CA 1
ATOM 1643 C C . VAL A 1 206 ? 19.807 -9.366 -24.392 1.00 57.56 206 VAL A C 1
ATOM 1645 O O . VAL A 1 206 ? 20.612 -8.721 -25.056 1.00 57.56 206 VAL A O 1
ATOM 1648 N N . GLN A 1 207 ? 20.186 -10.478 -23.748 1.00 56.25 207 GLN A N 1
ATOM 1649 C CA . GLN A 1 207 ? 21.579 -10.975 -23.714 1.00 56.25 207 GLN A CA 1
ATOM 1650 C C . GLN A 1 207 ? 22.064 -11.606 -25.034 1.00 56.25 207 GLN A C 1
ATOM 1652 O O . GLN A 1 207 ? 23.117 -12.232 -25.088 1.00 56.25 207 GLN A O 1
ATOM 1657 N N . THR A 1 208 ? 21.312 -11.454 -26.123 1.00 58.56 208 THR A N 1
ATOM 1658 C CA . THR A 1 208 ? 21.699 -11.964 -27.446 1.00 58.56 208 THR A CA 1
ATOM 1659 C C . THR A 1 208 ? 22.744 -11.083 -28.147 1.00 58.56 208 THR A C 1
ATOM 1661 O O . THR A 1 208 ? 23.357 -11.525 -29.118 1.00 58.56 208 THR A O 1
ATOM 1664 N N . THR A 1 209 ? 22.975 -9.857 -27.657 1.00 62.50 209 THR A N 1
ATOM 1665 C CA . THR A 1 209 ? 23.975 -8.902 -28.173 1.00 62.50 209 THR A CA 1
ATOM 1666 C C . THR A 1 209 ? 24.767 -8.260 -27.028 1.00 62.50 209 THR A C 1
ATOM 1668 O O . THR A 1 209 ? 24.217 -8.060 -25.944 1.00 62.50 209 THR A O 1
ATOM 1671 N N . PHE A 1 210 ? 26.028 -7.875 -27.270 1.00 63.97 210 PHE A N 1
ATOM 1672 C CA . PHE A 1 210 ? 26.865 -7.191 -26.265 1.00 63.97 210 PHE A CA 1
ATOM 1673 C C . PHE A 1 210 ? 26.259 -5.859 -25.793 1.00 63.97 210 PHE A C 1
ATOM 1675 O O . PHE A 1 210 ? 26.337 -5.525 -24.612 1.00 63.97 210 PHE A O 1
ATOM 1682 N N . LEU A 1 211 ? 25.603 -5.113 -26.694 1.00 59.34 211 LEU A N 1
ATOM 1683 C CA . LEU A 1 211 ? 24.903 -3.874 -26.341 1.00 59.34 211 LEU A CA 1
ATOM 1684 C C . LEU A 1 211 ? 23.737 -4.142 -25.379 1.00 59.34 211 LEU A C 1
ATOM 1686 O O . LEU A 1 211 ? 23.563 -3.422 -24.398 1.00 59.34 211 LEU A O 1
ATOM 1690 N N . GLY A 1 212 ? 22.956 -5.194 -25.634 1.00 61.47 212 GLY A N 1
ATOM 1691 C CA . GLY A 1 212 ? 21.861 -5.585 -24.753 1.00 61.47 212 GLY A CA 1
ATOM 1692 C C . GLY A 1 212 ? 22.345 -6.008 -23.363 1.00 61.47 212 GLY A C 1
ATOM 1693 O O . GLY A 1 212 ? 21.743 -5.625 -22.360 1.00 61.47 212 GLY A O 1
ATOM 1694 N N . GLU A 1 213 ? 23.460 -6.735 -23.277 1.00 66.44 213 GLU A N 1
ATOM 1695 C CA . GLU A 1 213 ? 24.064 -7.105 -21.993 1.00 66.44 213 GLU A CA 1
ATOM 1696 C C . GLU A 1 213 ? 24.505 -5.875 -21.182 1.00 66.44 213 GLU A C 1
ATOM 1698 O O . GLU A 1 213 ? 24.164 -5.768 -20.000 1.00 66.44 213 GLU A O 1
ATOM 1703 N N . ALA A 1 214 ? 25.167 -4.907 -21.823 1.00 63.81 214 ALA A N 1
ATOM 1704 C CA . ALA A 1 214 ? 25.592 -3.665 -21.180 1.00 63.81 214 ALA A CA 1
ATOM 1705 C C . ALA A 1 214 ? 24.404 -2.815 -20.684 1.00 63.81 214 ALA A C 1
ATOM 1707 O O . ALA A 1 214 ? 24.419 -2.319 -19.556 1.00 63.81 214 ALA A O 1
ATOM 1708 N N . VAL A 1 215 ? 23.341 -2.684 -21.487 1.00 67.38 215 VAL A N 1
ATOM 1709 C CA . VAL A 1 215 ? 22.117 -1.962 -21.091 1.00 67.38 215 VAL A CA 1
ATOM 1710 C C . VAL A 1 215 ? 21.423 -2.658 -19.917 1.00 67.38 215 VAL A C 1
ATOM 1712 O O . VAL A 1 215 ? 21.025 -2.005 -18.951 1.00 67.38 215 VAL A O 1
ATOM 1715 N N . ASN A 1 216 ? 21.323 -3.988 -19.952 1.00 69.81 216 ASN A N 1
ATOM 1716 C CA . ASN A 1 216 ? 20.687 -4.765 -18.891 1.00 69.81 216 ASN A CA 1
ATOM 1717 C C . ASN A 1 216 ? 21.431 -4.645 -17.548 1.00 69.81 216 ASN A C 1
ATOM 1719 O O . ASN A 1 216 ? 20.783 -4.554 -16.506 1.00 69.81 216 ASN A O 1
ATOM 1723 N N . LEU A 1 217 ? 22.769 -4.599 -17.554 1.00 70.81 217 LEU A N 1
ATOM 1724 C CA . LEU A 1 217 ? 23.561 -4.406 -16.332 1.00 70.81 217 LEU A CA 1
ATOM 1725 C C . LEU A 1 217 ? 23.266 -3.057 -15.659 1.00 70.81 217 LEU A C 1
ATOM 1727 O O . LEU A 1 217 ? 23.079 -3.016 -14.442 1.00 70.81 217 LEU A O 1
ATOM 1731 N N . ASN A 1 218 ? 23.130 -1.981 -16.438 1.00 69.62 218 ASN A N 1
ATOM 1732 C CA . ASN A 1 218 ? 22.804 -0.655 -15.906 1.00 69.62 218 ASN A CA 1
ATOM 1733 C C . ASN A 1 218 ? 21.366 -0.572 -15.364 1.00 69.62 218 ASN A C 1
ATOM 1735 O O . ASN A 1 218 ? 21.124 0.034 -14.321 1.00 69.62 218 ASN A O 1
ATOM 1739 N N . MET A 1 219 ? 20.399 -1.216 -16.024 1.00 70.25 219 MET A N 1
ATOM 1740 C CA . MET A 1 219 ? 19.003 -1.215 -15.564 1.00 70.25 219 MET A CA 1
ATOM 1741 C C . MET A 1 219 ? 18.756 -2.115 -14.355 1.00 70.25 219 MET A C 1
ATOM 1743 O O . MET A 1 219 ? 17.859 -1.848 -13.552 1.00 70.25 219 MET A O 1
ATOM 1747 N N . PHE A 1 220 ? 19.544 -3.180 -14.202 1.00 73.94 220 PHE A N 1
ATOM 1748 C CA . PHE A 1 220 ? 19.384 -4.139 -13.114 1.00 73.94 220 PHE A CA 1
ATOM 1749 C C . PHE A 1 220 ? 19.470 -3.468 -11.736 1.00 73.94 220 PHE A C 1
ATOM 1751 O O . PHE A 1 220 ? 18.644 -3.756 -10.869 1.00 73.94 220 PHE A O 1
ATOM 1758 N N 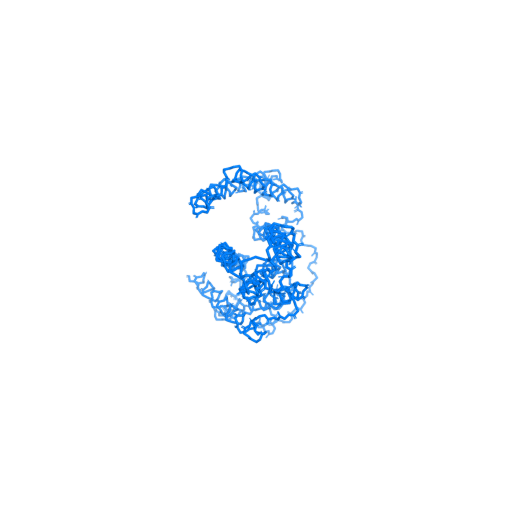. GLY A 1 221 ? 20.408 -2.530 -11.552 1.00 76.50 221 GLY A N 1
ATOM 1759 C CA . GLY A 1 221 ? 20.553 -1.775 -10.303 1.00 76.50 221 GLY A CA 1
ATOM 1760 C C . GLY A 1 221 ? 19.300 -0.968 -9.944 1.00 76.50 221 GLY A C 1
ATOM 1761 O O . GLY A 1 221 ? 18.823 -1.031 -8.811 1.00 76.50 221 GLY A O 1
ATOM 1762 N N . PHE A 1 222 ? 18.705 -0.281 -10.923 1.00 75.94 222 PHE A N 1
ATOM 1763 C CA . PHE A 1 222 ? 17.470 0.485 -10.728 1.00 75.94 222 PHE A CA 1
ATOM 1764 C C . PHE A 1 222 ? 16.271 -0.398 -10.383 1.00 75.94 222 PHE A C 1
ATOM 1766 O O . PHE A 1 222 ? 15.525 -0.092 -9.451 1.00 75.94 222 PHE A O 1
ATOM 1773 N N . HIS A 1 223 ? 16.082 -1.508 -11.098 1.00 79.00 223 HIS A N 1
ATOM 1774 C CA . HIS A 1 223 ? 14.984 -2.430 -10.806 1.00 79.00 223 HIS A CA 1
ATOM 1775 C C . HIS A 1 223 ? 15.125 -3.071 -9.423 1.00 79.00 223 HIS A C 1
ATOM 1777 O O . HIS A 1 223 ? 14.122 -3.232 -8.726 1.00 79.00 223 HIS A O 1
ATOM 1783 N N . LEU A 1 224 ? 16.353 -3.378 -8.991 1.00 82.06 224 LEU A N 1
ATOM 1784 C CA . LEU A 1 224 ? 16.624 -3.879 -7.645 1.00 82.06 224 LEU A CA 1
ATOM 1785 C C . LEU A 1 224 ? 16.278 -2.826 -6.586 1.00 82.06 224 LEU A C 1
ATOM 1787 O O . LEU A 1 224 ? 15.585 -3.146 -5.621 1.00 82.06 224 LEU A O 1
ATOM 1791 N N . PHE A 1 225 ? 16.678 -1.567 -6.787 1.00 83.25 225 PHE A N 1
ATOM 1792 C CA . PHE A 1 225 ? 16.327 -0.470 -5.881 1.00 83.25 225 PHE A CA 1
ATOM 1793 C C . PHE A 1 225 ? 14.805 -0.309 -5.728 1.00 83.25 225 PHE A C 1
ATOM 1795 O O . PHE A 1 225 ? 14.301 -0.253 -4.605 1.00 83.25 225 PHE A O 1
ATOM 1802 N N . ILE A 1 226 ? 14.059 -0.313 -6.841 1.00 83.88 226 ILE A N 1
ATOM 1803 C CA . ILE A 1 226 ? 12.587 -0.250 -6.825 1.00 83.88 226 ILE A CA 1
ATOM 1804 C C . ILE A 1 226 ? 12.004 -1.450 -6.071 1.00 83.88 226 ILE A C 1
ATOM 1806 O O . ILE A 1 226 ? 11.093 -1.285 -5.262 1.00 83.88 226 ILE A O 1
ATOM 1810 N N . LEU A 1 227 ? 12.532 -2.654 -6.299 1.00 87.38 227 LEU A N 1
ATOM 1811 C CA . LEU A 1 227 ? 12.066 -3.862 -5.625 1.00 87.38 227 LEU A CA 1
ATOM 1812 C C . LEU A 1 227 ? 12.254 -3.765 -4.106 1.00 87.38 227 LEU A C 1
ATOM 1814 O O . LEU A 1 227 ? 11.317 -4.045 -3.361 1.00 87.38 227 LEU A O 1
ATOM 1818 N N . VAL A 1 228 ? 13.423 -3.315 -3.642 1.00 88.31 228 VAL A N 1
ATOM 1819 C CA . VAL A 1 228 ? 13.691 -3.102 -2.210 1.00 88.31 228 VAL A CA 1
ATOM 1820 C C . VAL A 1 228 ? 12.738 -2.057 -1.629 1.00 88.31 228 VAL A C 1
ATOM 1822 O O . VAL A 1 228 ? 12.136 -2.299 -0.582 1.00 88.31 228 VAL A O 1
ATOM 1825 N N . ALA A 1 229 ? 12.528 -0.935 -2.323 1.00 87.50 229 ALA A N 1
ATOM 1826 C CA . ALA A 1 229 ? 11.589 0.099 -1.891 1.00 87.50 229 ALA A CA 1
ATOM 1827 C C . ALA A 1 229 ? 10.148 -0.433 -1.773 1.00 87.50 229 ALA A C 1
ATOM 1829 O O . ALA A 1 229 ? 9.459 -0.145 -0.792 1.00 87.50 229 ALA A O 1
ATOM 1830 N N . LEU A 1 230 ? 9.701 -1.262 -2.724 1.00 89.06 230 LEU A N 1
ATOM 1831 C CA . LEU A 1 230 ? 8.388 -1.908 -2.669 1.00 89.06 230 LEU A CA 1
ATOM 1832 C C . LEU A 1 230 ? 8.281 -2.888 -1.497 1.00 89.06 230 LEU A C 1
ATOM 1834 O O . LEU A 1 230 ? 7.258 -2.904 -0.820 1.00 89.06 230 LEU A O 1
ATOM 1838 N N . VAL A 1 231 ? 9.323 -3.671 -1.205 1.00 89.06 231 VAL A N 1
ATOM 1839 C CA . VAL A 1 231 ? 9.329 -4.565 -0.034 1.00 89.06 231 VAL A CA 1
ATOM 1840 C C . VAL A 1 231 ? 9.176 -3.763 1.260 1.00 89.06 231 VAL A C 1
ATOM 1842 O O . VAL A 1 231 ? 8.329 -4.104 2.087 1.00 89.06 231 VAL A O 1
ATOM 1845 N N . VAL A 1 232 ? 9.921 -2.663 1.413 1.00 89.00 232 VAL A N 1
ATOM 1846 C CA . VAL A 1 232 ? 9.798 -1.759 2.571 1.00 89.00 232 VAL A CA 1
ATOM 1847 C C . VAL A 1 232 ? 8.381 -1.184 2.676 1.00 89.00 232 VAL A C 1
ATOM 1849 O O . VAL A 1 232 ? 7.797 -1.191 3.761 1.00 89.00 232 VAL A O 1
ATOM 1852 N N . LEU A 1 233 ? 7.788 -0.755 1.556 1.00 87.19 233 LEU A N 1
ATOM 1853 C CA . LEU A 1 233 ? 6.414 -0.245 1.513 1.00 87.19 233 LEU A CA 1
ATOM 1854 C C . LEU A 1 233 ? 5.397 -1.288 2.009 1.00 87.19 233 LEU A C 1
ATOM 1856 O O . LEU A 1 233 ? 4.478 -0.953 2.756 1.00 87.19 233 LEU A O 1
ATOM 1860 N N . ILE A 1 234 ? 5.550 -2.558 1.623 1.00 87.81 234 ILE A N 1
ATOM 1861 C CA . ILE A 1 234 ? 4.632 -3.621 2.054 1.00 87.81 234 ILE A CA 1
ATOM 1862 C C . ILE A 1 234 ? 4.814 -3.925 3.547 1.00 87.81 234 ILE A C 1
ATOM 1864 O O . ILE A 1 234 ? 3.819 -4.118 4.244 1.00 87.81 234 ILE A O 1
ATOM 1868 N N . LEU A 1 235 ? 6.046 -3.919 4.066 1.00 86.88 235 LEU A N 1
ATOM 1869 C CA . LEU A 1 235 ? 6.284 -4.070 5.507 1.00 86.88 235 LEU A CA 1
ATOM 1870 C C . LEU A 1 235 ? 5.618 -2.944 6.310 1.00 86.88 235 LEU A C 1
ATOM 1872 O O . LEU A 1 235 ? 4.982 -3.206 7.331 1.00 86.88 235 LEU A O 1
ATOM 1876 N N . PHE A 1 236 ? 5.696 -1.705 5.822 1.00 85.06 236 PHE A N 1
ATOM 1877 C CA . PHE A 1 236 ? 5.005 -0.577 6.442 1.00 85.06 236 PHE A CA 1
ATOM 1878 C C . PHE A 1 236 ? 3.478 -0.752 6.409 1.00 85.06 236 PHE A C 1
ATOM 1880 O O . PHE A 1 236 ? 2.804 -0.555 7.417 1.00 85.06 236 PHE A O 1
ATOM 1887 N N . ASN A 1 23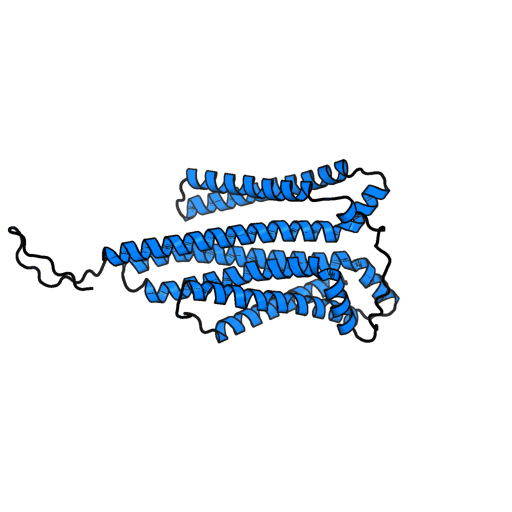7 ? 2.930 -1.196 5.276 1.00 83.44 237 ASN A N 1
ATOM 1888 C CA . ASN A 1 237 ? 1.501 -1.474 5.119 1.00 83.44 237 ASN A CA 1
ATOM 1889 C C . ASN A 1 237 ? 1.013 -2.583 6.070 1.00 83.44 237 ASN A C 1
ATOM 1891 O O . ASN A 1 237 ? -0.055 -2.482 6.670 1.00 83.44 237 ASN A O 1
ATOM 1895 N N . LEU A 1 238 ? 1.826 -3.625 6.260 1.00 84.75 238 LEU A N 1
ATOM 1896 C CA . LEU A 1 238 ? 1.556 -4.697 7.214 1.00 84.75 238 LEU A CA 1
ATOM 1897 C C . LEU A 1 238 ? 1.463 -4.166 8.648 1.00 84.75 238 LEU A C 1
ATOM 1899 O O . LEU A 1 238 ? 0.521 -4.503 9.370 1.00 84.75 238 LEU A O 1
ATOM 1903 N N . PHE A 1 239 ? 2.420 -3.325 9.045 1.00 83.69 239 PHE A N 1
ATOM 1904 C CA . PHE A 1 239 ? 2.414 -2.687 10.356 1.00 83.69 239 PHE A CA 1
ATOM 1905 C C . PHE A 1 239 ? 1.181 -1.795 10.539 1.00 83.69 239 PHE A C 1
ATOM 1907 O O . PHE A 1 239 ? 0.472 -1.926 11.537 1.00 83.69 239 PHE A O 1
ATOM 1914 N N . GLU A 1 240 ? 0.878 -0.941 9.559 1.00 81.50 240 GLU A N 1
ATOM 1915 C CA . GLU A 1 240 ? -0.288 -0.058 9.604 1.00 81.50 240 GLU A CA 1
ATOM 1916 C C . GLU A 1 240 ? -1.597 -0.852 9.713 1.00 81.50 240 GLU A C 1
ATOM 1918 O O . GLU A 1 240 ? -2.464 -0.516 10.521 1.00 81.50 240 GLU A O 1
ATOM 1923 N N . HIS A 1 241 ? -1.732 -1.940 8.951 1.00 83.69 241 HIS A N 1
ATOM 1924 C CA . HIS A 1 241 ? -2.905 -2.801 9.013 1.00 83.69 241 HIS A CA 1
ATOM 1925 C C . HIS A 1 241 ? -3.067 -3.454 10.390 1.00 83.69 241 HIS A C 1
ATOM 1927 O O . HIS A 1 241 ? -4.163 -3.412 10.957 1.00 83.69 241 HIS A O 1
ATOM 1933 N N . ALA A 1 242 ? -1.991 -4.035 10.930 1.00 82.69 242 ALA A N 1
ATOM 1934 C CA . ALA A 1 242 ? -2.004 -4.684 12.236 1.00 82.69 242 ALA A CA 1
ATOM 1935 C C . ALA A 1 242 ? -2.350 -3.692 13.354 1.00 82.69 242 ALA A C 1
ATOM 1937 O O . ALA A 1 242 ? -3.301 -3.924 14.105 1.00 82.69 242 ALA A O 1
ATOM 1938 N N . ALA A 1 243 ? -1.660 -2.549 13.398 1.00 80.56 243 ALA A N 1
ATOM 1939 C CA . ALA A 1 243 ? -1.921 -1.485 14.362 1.00 80.56 243 ALA A CA 1
ATOM 1940 C C . ALA A 1 243 ? -3.348 -0.924 14.222 1.00 80.56 243 ALA A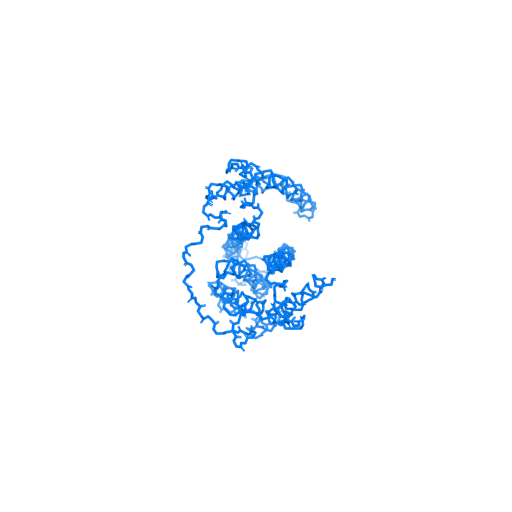 C 1
ATOM 1942 O O . ALA A 1 243 ? -4.037 -0.689 15.215 1.00 80.56 243 ALA A O 1
ATOM 1943 N N . GLY A 1 244 ? -3.838 -0.756 12.989 1.00 79.31 244 GLY A N 1
ATOM 1944 C CA . GLY A 1 244 ? -5.188 -0.272 12.715 1.00 79.31 244 GLY A CA 1
ATOM 1945 C C . GLY A 1 244 ? -6.284 -1.249 13.152 1.00 79.31 244 GLY A C 1
ATOM 1946 O O . GLY A 1 244 ? -7.314 -0.818 13.681 1.00 79.31 244 GLY A O 1
ATOM 1947 N N . LEU A 1 245 ? -6.077 -2.558 12.964 1.00 80.81 245 LEU A N 1
ATOM 1948 C CA . LEU A 1 245 ? -7.027 -3.593 13.379 1.00 80.81 245 LEU A CA 1
ATOM 1949 C C . LEU A 1 245 ? -7.106 -3.696 14.907 1.00 80.81 245 LEU A C 1
ATOM 1951 O O . LEU A 1 245 ? -8.208 -3.692 15.459 1.00 80.81 245 LEU A O 1
ATOM 1955 N N . ILE A 1 246 ? -5.954 -3.727 15.585 1.00 81.00 246 ILE A N 1
ATOM 1956 C CA . ILE A 1 246 ? -5.884 -3.792 17.051 1.00 81.00 246 ILE A CA 1
ATOM 1957 C C . ILE A 1 246 ? -6.441 -2.500 17.661 1.00 81.00 246 ILE A C 1
ATOM 1959 O O . ILE A 1 246 ? -7.321 -2.550 18.521 1.00 81.00 246 ILE A O 1
ATOM 1963 N N . GLY A 1 247 ? -6.016 -1.337 17.153 1.00 77.62 247 GLY A N 1
ATOM 1964 C CA . GLY A 1 247 ? -6.443 -0.014 17.614 1.00 77.62 247 GLY A CA 1
ATOM 1965 C C . GLY A 1 247 ? -7.958 0.185 17.592 1.00 77.62 247 GLY A C 1
ATOM 1966 O O . GLY A 1 247 ? -8.548 0.597 18.591 1.00 77.62 247 GLY A O 1
ATOM 1967 N N . LYS A 1 248 ? -8.625 -0.187 16.493 1.00 75.19 248 LYS A N 1
ATOM 1968 C CA . LYS A 1 248 ? -10.093 -0.092 16.389 1.00 75.19 248 LYS A CA 1
ATOM 1969 C C . LYS A 1 248 ? -10.827 -0.972 17.396 1.00 75.19 248 LYS A C 1
ATOM 1971 O O . LYS A 1 248 ? -11.947 -0.641 17.796 1.00 75.19 248 LYS A O 1
ATOM 1976 N N . ARG A 1 249 ? -10.217 -2.093 17.782 1.00 77.12 249 ARG A N 1
ATOM 1977 C CA . ARG A 1 249 ? -10.870 -3.172 18.527 1.00 77.12 249 ARG A CA 1
ATOM 1978 C C . ARG A 1 249 ? -10.467 -3.273 19.981 1.00 77.12 249 ARG A C 1
ATOM 1980 O O . ARG A 1 249 ? -10.964 -4.166 20.656 1.00 77.12 249 ARG A O 1
ATOM 1987 N N . LYS A 1 250 ? -9.681 -2.331 20.505 1.00 79.81 250 LYS A N 1
ATOM 1988 C CA . LYS A 1 250 ? -9.322 -2.298 21.933 1.00 79.81 250 LYS A CA 1
ATOM 1989 C C . LYS A 1 250 ? -10.551 -2.469 22.837 1.00 79.81 250 LYS A C 1
ATOM 1991 O O . LYS A 1 250 ? -10.555 -3.332 23.705 1.00 79.81 250 LYS A O 1
ATOM 1996 N N . ASN A 1 251 ? -11.646 -1.759 22.553 1.00 77.38 251 ASN A N 1
ATOM 1997 C CA . ASN A 1 251 ? -12.881 -1.874 23.342 1.00 77.38 251 ASN A CA 1
ATOM 1998 C C . ASN A 1 251 ? -13.577 -3.240 23.191 1.00 77.38 251 ASN A C 1
ATOM 2000 O O . ASN A 1 251 ? -14.080 -3.772 24.173 1.00 77.38 251 ASN A O 1
ATOM 2004 N N . GLU A 1 252 ? -13.615 -3.807 21.980 1.00 82.06 252 GLU A N 1
ATOM 2005 C CA . GLU A 1 252 ? -14.217 -5.126 21.725 1.00 82.06 252 GLU A CA 1
ATOM 2006 C C . GLU A 1 252 ? -13.420 -6.226 22.433 1.00 82.06 252 GLU A C 1
ATOM 2008 O O . GLU A 1 252 ? -13.998 -7.060 23.121 1.00 82.06 252 GLU A O 1
ATOM 2013 N N . ILE A 1 253 ? -12.088 -6.174 22.342 1.00 84.12 253 ILE A N 1
ATOM 2014 C CA . ILE A 1 253 ? -11.166 -7.097 23.012 1.00 84.12 253 ILE A CA 1
ATOM 2015 C C . ILE A 1 253 ? -11.359 -7.038 24.532 1.00 84.12 253 ILE A C 1
ATOM 2017 O O . ILE A 1 253 ? -11.452 -8.081 25.177 1.00 84.12 253 ILE A O 1
ATOM 2021 N N . VAL A 1 254 ? -11.491 -5.836 25.106 1.00 85.19 254 VAL A N 1
ATOM 2022 C CA . VAL A 1 254 ? -11.778 -5.665 26.539 1.00 85.19 254 VAL A CA 1
ATOM 2023 C C . VAL A 1 254 ? -13.126 -6.285 26.910 1.00 85.19 254 VAL A C 1
ATOM 2025 O O . VAL A 1 254 ? -13.200 -7.004 27.903 1.00 85.19 254 VAL A O 1
ATOM 2028 N N . ILE A 1 255 ? -14.181 -6.063 26.122 1.00 85.94 255 ILE A N 1
ATOM 2029 C CA . ILE A 1 255 ? -15.502 -6.657 26.378 1.00 85.94 255 ILE A CA 1
ATOM 2030 C C . ILE A 1 255 ? -15.430 -8.185 26.301 1.00 85.94 255 ILE A C 1
ATOM 2032 O O . ILE A 1 255 ? -15.908 -8.857 27.210 1.00 85.94 255 ILE A O 1
ATOM 2036 N N . LEU A 1 256 ? -14.788 -8.744 25.272 1.00 85.81 256 LEU A N 1
ATOM 2037 C CA . LEU A 1 256 ? -14.620 -10.191 25.118 1.00 85.81 256 LEU A CA 1
ATOM 2038 C C . LEU A 1 256 ? -13.866 -10.794 26.310 1.00 85.81 256 LEU A C 1
ATOM 2040 O O . LEU A 1 256 ? -14.317 -11.793 26.871 1.00 85.81 256 LEU A O 1
ATOM 2044 N N . ASN A 1 257 ? -12.786 -10.147 26.757 1.00 86.25 257 ASN A N 1
ATOM 2045 C CA . ASN A 1 257 ? -12.056 -10.543 27.963 1.00 86.25 257 ASN A CA 1
ATOM 2046 C C . ASN A 1 257 ? -12.951 -10.530 29.213 1.00 86.25 257 ASN A C 1
ATOM 2048 O O . ASN A 1 257 ? -12.908 -11.463 30.011 1.00 86.25 257 ASN A O 1
ATOM 2052 N N . ARG A 1 258 ? -13.805 -9.509 29.379 1.00 87.69 258 ARG A N 1
ATOM 2053 C CA . ARG A 1 258 ? -14.743 -9.406 30.515 1.00 87.69 258 ARG A CA 1
ATOM 2054 C C . ARG A 1 258 ? -15.864 -10.445 30.466 1.00 87.69 258 ARG A C 1
ATOM 2056 O O . ARG A 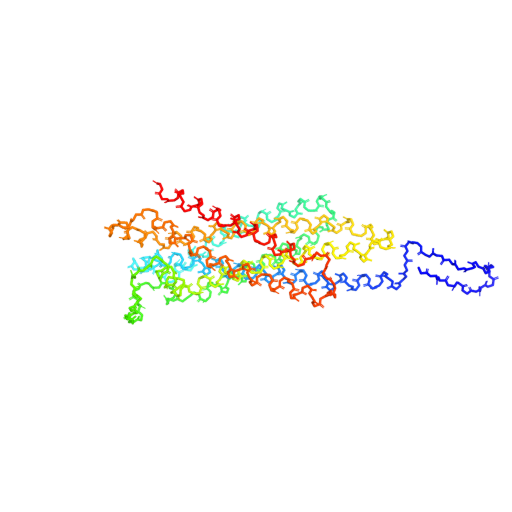1 258 ? -16.308 -10.891 31.515 1.00 87.69 258 ARG A O 1
ATOM 2063 N N . VAL A 1 259 ? -16.286 -10.854 29.270 1.00 86.69 259 VAL A N 1
ATOM 2064 C CA . VAL A 1 259 ? -17.277 -11.924 29.044 1.00 86.69 259 VAL A CA 1
ATOM 2065 C C . VAL A 1 259 ? -16.662 -13.325 29.243 1.00 86.69 259 VAL A C 1
ATOM 2067 O O . VAL A 1 259 ? -17.369 -14.327 29.201 1.00 86.69 259 VAL A O 1
ATOM 2070 N N . GLY A 1 260 ? -15.354 -13.416 29.512 1.00 86.69 260 GLY A N 1
ATOM 2071 C CA . GLY A 1 260 ? -14.664 -14.666 29.841 1.00 86.69 260 GLY A CA 1
ATOM 2072 C C . GLY A 1 260 ? -13.958 -15.328 28.657 1.00 86.69 260 GLY A C 1
ATOM 2073 O O . GLY A 1 260 ? -13.561 -16.490 28.749 1.00 86.69 260 GLY A O 1
ATOM 2074 N N . TRP A 1 261 ? -13.776 -14.624 27.535 1.00 89.50 261 TRP A N 1
ATOM 2075 C CA . TRP A 1 261 ? -12.954 -15.143 26.445 1.00 89.50 261 TRP A CA 1
ATOM 2076 C C . TRP A 1 261 ? -11.492 -15.217 26.867 1.00 89.50 261 TRP A C 1
ATOM 2078 O O . TRP A 1 261 ? -10.925 -14.267 27.395 1.00 89.50 261 TRP A O 1
ATOM 2088 N N . THR A 1 262 ? -10.852 -16.349 26.580 1.00 87.06 262 THR A N 1
ATOM 2089 C CA . THR A 1 262 ? -9.418 -16.496 26.832 1.00 87.06 262 THR A CA 1
ATOM 2090 C C . THR A 1 262 ? -8.594 -15.690 25.824 1.00 87.06 262 THR A C 1
ATOM 2092 O O . THR A 1 262 ? -8.950 -15.595 24.644 1.00 87.06 262 THR A O 1
ATOM 2095 N N . ASN A 1 263 ? -7.406 -15.240 26.237 1.00 85.06 263 AS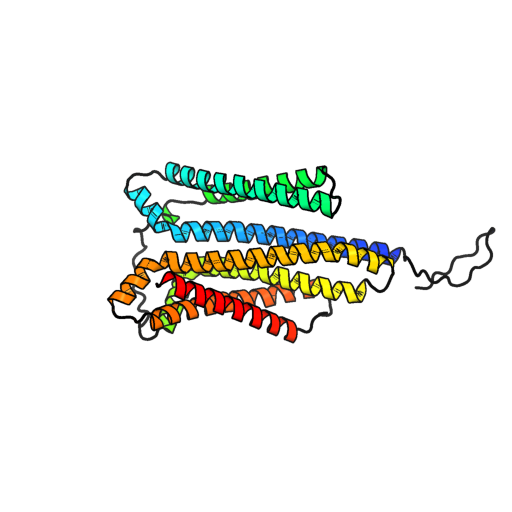N A N 1
ATOM 2096 C CA . ASN A 1 263 ? -6.421 -14.618 25.340 1.00 85.06 263 ASN A CA 1
ATOM 2097 C C . ASN A 1 263 ? -6.086 -15.505 24.122 1.00 85.06 263 ASN A C 1
ATOM 2099 O O . ASN A 1 263 ? -5.770 -15.006 23.044 1.00 85.06 263 ASN A O 1
ATOM 2103 N N . ARG A 1 264 ? -6.181 -16.840 24.248 1.00 85.88 264 ARG A N 1
ATOM 2104 C CA . ARG A 1 264 ? -6.004 -17.771 23.117 1.00 85.88 264 ARG A CA 1
ATOM 2105 C C . ARG A 1 264 ? -7.122 -17.625 22.083 1.00 85.88 264 ARG A C 1
ATOM 2107 O O . ARG A 1 264 ? -6.824 -17.585 20.892 1.00 85.88 264 ARG A O 1
ATOM 2114 N N . SER A 1 265 ? -8.373 -17.513 22.524 1.00 85.69 265 SER A N 1
ATOM 2115 C CA . SER A 1 265 ? -9.529 -17.326 21.640 1.00 85.69 265 SER A CA 1
ATOM 2116 C C . SER A 1 265 ? -9.466 -15.990 20.898 1.00 85.69 265 SER A C 1
ATOM 2118 O O . SER A 1 265 ? -9.736 -15.951 19.701 1.00 85.69 265 SER A O 1
ATOM 2120 N N . ILE A 1 266 ? -9.031 -14.921 21.574 1.00 85.50 266 ILE A N 1
ATOM 2121 C CA . ILE A 1 266 ? -8.857 -13.589 20.970 1.00 85.50 266 ILE A CA 1
ATOM 2122 C C . ILE A 1 266 ? -7.718 -13.591 19.944 1.00 85.50 266 ILE A C 1
ATOM 2124 O O . ILE A 1 266 ? -7.895 -13.115 18.826 1.00 85.50 266 ILE A O 1
ATOM 2128 N N . ARG A 1 267 ? -6.570 -14.203 20.262 1.00 85.19 267 ARG A N 1
ATOM 2129 C CA . ARG A 1 267 ? -5.475 -14.352 19.285 1.00 85.19 267 ARG A CA 1
ATOM 2130 C C . ARG A 1 267 ? -5.894 -15.178 18.073 1.00 85.19 267 ARG A C 1
ATOM 2132 O O . ARG A 1 267 ? -5.554 -14.824 16.950 1.00 85.19 267 ARG A O 1
ATOM 2139 N N . LYS A 1 268 ? -6.669 -16.248 18.279 1.00 87.44 268 LYS A N 1
ATOM 2140 C CA . LYS A 1 268 ? -7.214 -17.058 17.181 1.00 87.44 268 LYS A CA 1
ATOM 2141 C C . LYS A 1 268 ? -8.171 -16.248 16.302 1.00 87.44 268 LYS A C 1
ATOM 2143 O O . LYS A 1 268 ? -8.118 -16.390 15.086 1.00 87.44 268 LYS A O 1
ATOM 2148 N N . LEU A 1 269 ? -9.002 -15.391 16.898 1.00 87.50 269 LEU A N 1
ATOM 2149 C CA . LEU A 1 269 ? -9.889 -14.482 16.170 1.00 87.50 269 LEU A CA 1
ATOM 2150 C C . LEU A 1 269 ? -9.084 -13.534 15.267 1.00 87.50 269 LEU A C 1
ATOM 2152 O O . LEU A 1 269 ? -9.303 -13.517 14.058 1.00 87.50 269 LEU A O 1
ATOM 2156 N N . LEU A 1 270 ? -8.107 -12.819 15.836 1.00 86.31 270 LEU A N 1
ATOM 2157 C CA . LEU A 1 270 ? -7.250 -11.894 15.085 1.00 86.31 270 LEU A CA 1
ATOM 2158 C C . LEU A 1 270 ? -6.472 -12.613 13.976 1.00 86.31 270 LEU A C 1
ATOM 2160 O O . LEU A 1 270 ? -6.412 -12.130 12.849 1.00 86.31 270 LEU A O 1
ATOM 2164 N N . PHE A 1 271 ? -5.931 -13.799 14.263 1.00 87.75 271 PHE A N 1
ATOM 2165 C CA . PHE A 1 271 ? -5.212 -14.603 13.278 1.00 87.75 271 PHE A CA 1
ATOM 2166 C C . PHE A 1 271 ? -6.086 -14.984 12.076 1.00 87.75 271 PHE A C 1
ATOM 2168 O O . PHE A 1 271 ? -5.639 -14.881 10.934 1.00 87.75 271 PHE A O 1
ATOM 2175 N N . ILE A 1 272 ? -7.338 -15.393 12.310 1.00 89.00 272 ILE A N 1
ATOM 2176 C CA . ILE A 1 272 ? -8.275 -15.725 11.229 1.00 89.00 272 ILE A CA 1
ATOM 2177 C C . ILE A 1 272 ? -8.561 -14.488 10.368 1.00 89.00 272 ILE A C 1
ATOM 2179 O O . ILE A 1 272 ? -8.605 -14.593 9.146 1.00 89.00 272 ILE A O 1
ATOM 2183 N N . GLU A 1 273 ? -8.712 -13.311 10.970 1.00 87.81 273 GLU A N 1
ATOM 2184 C CA . GLU A 1 273 ? -8.986 -12.078 10.226 1.00 87.81 273 GLU A CA 1
ATOM 2185 C C . GLU A 1 273 ? -7.795 -11.596 9.394 1.00 87.81 273 GLU A C 1
ATOM 2187 O O . GLU A 1 273 ? -7.969 -11.212 8.230 1.00 87.81 273 GLU A O 1
ATOM 2192 N N . PHE A 1 274 ? -6.583 -11.676 9.953 1.00 88.19 274 PHE A N 1
ATOM 2193 C CA . PHE A 1 274 ? -5.354 -11.457 9.194 1.00 88.19 274 PHE A CA 1
ATOM 2194 C C . PHE A 1 274 ? -5.254 -12.442 8.029 1.00 88.19 274 PHE A C 1
ATOM 2196 O O . PHE A 1 274 ? -5.003 -12.028 6.900 1.00 88.19 274 PHE A O 1
ATOM 2203 N N . SER A 1 275 ? -5.539 -13.723 8.276 1.00 89.69 275 SER A N 1
ATOM 2204 C CA . SER A 1 275 ? -5.518 -14.774 7.256 1.00 89.69 275 SER A CA 1
ATOM 2205 C C . SER A 1 275 ? -6.493 -14.519 6.115 1.00 89.69 275 SER A C 1
ATOM 2207 O O . SER A 1 275 ? -6.081 -14.537 4.959 1.00 89.69 275 SER A O 1
ATOM 2209 N N . LEU A 1 276 ? -7.749 -14.180 6.410 1.00 90.06 276 LEU A N 1
ATOM 2210 C CA . LEU A 1 276 ? -8.742 -13.860 5.381 1.00 90.06 276 LEU A CA 1
ATOM 2211 C C . LEU A 1 276 ? -8.315 -12.660 4.526 1.00 90.06 276 LEU A C 1
ATOM 2213 O O . LEU A 1 276 ? -8.416 -12.697 3.300 1.00 90.06 276 LEU A O 1
ATOM 2217 N N . THR A 1 277 ? -7.811 -11.605 5.168 1.00 89.31 277 THR A N 1
ATOM 2218 C CA . THR A 1 277 ? -7.396 -10.374 4.483 1.00 89.31 277 THR A CA 1
ATOM 2219 C C . THR A 1 277 ? -6.177 -10.612 3.595 1.00 89.31 277 THR A C 1
ATOM 2221 O O . THR A 1 277 ? -6.175 -10.226 2.425 1.00 89.31 277 THR A O 1
ATOM 2224 N N . TYR A 1 278 ? -5.149 -11.282 4.120 1.00 90.69 278 TYR A N 1
ATOM 2225 C CA . TYR A 1 278 ? -3.931 -11.564 3.366 1.00 90.69 278 TYR A CA 1
ATOM 2226 C C . TYR A 1 278 ? -4.192 -12.566 2.255 1.00 90.69 278 TYR A C 1
ATOM 2228 O O . TYR A 1 278 ? -3.791 -12.306 1.129 1.00 90.69 278 TYR A O 1
ATOM 2236 N N . PHE A 1 279 ? -4.942 -13.637 2.507 1.00 92.12 279 PHE A N 1
ATOM 2237 C CA . PHE A 1 279 ? -5.285 -14.605 1.469 1.00 92.12 279 PHE A CA 1
ATOM 2238 C C . PHE A 1 279 ? -5.948 -13.939 0.253 1.00 92.12 279 PHE A C 1
ATOM 2240 O O . PHE A 1 279 ? -5.565 -14.210 -0.887 1.00 92.12 279 PHE A O 1
ATOM 2247 N N . LEU A 1 280 ? -6.884 -13.010 0.478 1.00 92.50 280 LEU A N 1
ATOM 2248 C CA . LEU A 1 280 ? -7.514 -12.252 -0.605 1.00 92.50 280 LEU A CA 1
ATOM 2249 C C . LEU A 1 280 ? -6.526 -11.313 -1.313 1.00 92.50 280 LEU A C 1
ATOM 2251 O O . LEU A 1 280 ? -6.487 -11.295 -2.542 1.00 92.50 280 LEU A O 1
ATOM 2255 N N . GLY A 1 281 ? -5.696 -10.577 -0.568 1.00 91.56 281 GLY A N 1
ATOM 2256 C CA . GLY A 1 281 ? -4.668 -9.697 -1.140 1.00 91.56 281 GLY A CA 1
ATOM 2257 C C . GLY A 1 281 ? -3.627 -10.441 -1.988 1.00 91.56 281 GLY A C 1
ATOM 2258 O O . GLY A 1 281 ? -3.318 -10.019 -3.104 1.00 91.56 281 GLY A O 1
ATOM 2259 N N . PHE A 1 282 ? -3.127 -11.576 -1.497 1.00 91.75 282 PHE A N 1
ATOM 2260 C CA . PHE A 1 282 ? -2.197 -12.457 -2.211 1.00 91.75 282 PHE A CA 1
ATOM 2261 C C . PHE A 1 282 ? -2.835 -13.080 -3.456 1.00 91.75 282 PHE A C 1
ATOM 2263 O O . PHE A 1 282 ? -2.228 -13.082 -4.522 1.00 91.75 282 PHE A O 1
ATOM 2270 N N . SER A 1 283 ? -4.085 -13.539 -3.358 1.00 92.94 283 SER A N 1
ATOM 2271 C CA . SER A 1 283 ? -4.793 -14.102 -4.513 1.00 92.94 283 SER A CA 1
ATOM 2272 C C . SER A 1 283 ? -4.963 -13.058 -5.618 1.00 92.94 283 SER A C 1
ATOM 2274 O O . SER A 1 283 ? -4.612 -13.308 -6.768 1.00 92.94 283 SER A O 1
ATOM 2276 N N . ILE A 1 284 ? -5.442 -11.857 -5.278 1.00 93.75 284 ILE A N 1
ATOM 2277 C CA . ILE A 1 284 ? -5.666 -10.789 -6.262 1.00 93.75 284 ILE A CA 1
ATOM 2278 C C . ILE A 1 284 ? -4.339 -10.292 -6.848 1.00 93.75 284 ILE A C 1
ATOM 2280 O O . ILE A 1 284 ? -4.258 -10.087 -8.057 1.00 93.75 284 ILE A O 1
ATOM 2284 N N . SER A 1 285 ? -3.288 -10.132 -6.036 1.00 92.19 285 SER A N 1
ATOM 2285 C CA . SER A 1 285 ? -1.964 -9.752 -6.562 1.00 92.19 285 SER A CA 1
ATOM 2286 C C . SER A 1 285 ? -1.393 -10.786 -7.520 1.00 92.19 285 SER A C 1
ATOM 2288 O O . SER A 1 285 ? -0.779 -10.387 -8.506 1.00 92.19 285 SER A O 1
ATOM 2290 N N . LEU A 1 286 ? -1.608 -12.082 -7.278 1.00 91.00 286 LEU A N 1
ATOM 2291 C CA . LEU A 1 286 ? -1.173 -13.135 -8.192 1.00 91.00 286 LEU A CA 1
ATOM 2292 C C . LEU A 1 286 ? -1.838 -12.969 -9.560 1.00 91.00 286 LEU A C 1
ATOM 2294 O O . LEU A 1 286 ? -1.152 -12.937 -10.582 1.00 91.00 286 LEU A O 1
ATOM 2298 N N . PHE A 1 287 ? -3.163 -12.801 -9.578 1.00 91.25 287 PHE A N 1
ATOM 2299 C CA . PHE A 1 287 ? -3.915 -12.592 -10.816 1.00 91.25 287 PHE A CA 1
ATOM 2300 C C . PHE A 1 287 ? -3.516 -11.300 -11.531 1.00 91.25 287 PHE A C 1
ATOM 2302 O O . PHE A 1 287 ? -3.336 -11.316 -12.746 1.00 91.25 287 PHE A O 1
ATOM 2309 N N . LEU A 1 288 ? -3.340 -10.196 -10.799 1.00 89.50 288 LEU A N 1
ATOM 2310 C CA . LEU A 1 288 ? -2.916 -8.924 -11.383 1.00 89.50 288 LEU A CA 1
ATOM 2311 C C . LEU A 1 288 ? -1.491 -9.002 -11.937 1.00 89.50 288 LEU A C 1
ATOM 2313 O O . LEU A 1 288 ? -1.274 -8.639 -13.088 1.00 89.50 288 LEU A O 1
ATOM 2317 N N . GLY A 1 289 ? -0.531 -9.504 -11.159 1.00 87.44 289 GLY A N 1
ATOM 2318 C CA . GLY A 1 289 ? 0.874 -9.587 -11.563 1.00 87.44 289 GLY A CA 1
ATOM 2319 C C . GLY A 1 289 ? 1.080 -10.486 -12.782 1.00 87.44 289 GLY A C 1
ATOM 2320 O O . GLY A 1 289 ? 1.713 -10.072 -13.754 1.00 87.44 289 GLY A O 1
ATOM 2321 N N . LEU A 1 290 ? 0.492 -11.689 -12.770 1.00 87.69 290 LEU A N 1
ATOM 2322 C CA . LEU A 1 290 ? 0.566 -12.617 -13.903 1.00 87.69 290 LEU A CA 1
ATOM 2323 C C . LEU A 1 290 ? -0.245 -12.131 -15.105 1.00 87.69 290 LEU A C 1
ATOM 2325 O O . LEU A 1 290 ? 0.228 -12.221 -16.237 1.00 87.69 290 LEU A O 1
ATOM 2329 N N . GLY A 1 291 ? -1.455 -11.619 -14.867 1.00 87.50 291 GLY A N 1
ATOM 2330 C CA . GLY A 1 291 ? -2.348 -11.140 -15.917 1.00 87.50 291 GLY A CA 1
ATOM 2331 C C . GLY A 1 291 ? -1.737 -9.976 -16.686 1.00 87.50 291 GLY A C 1
ATOM 2332 O O . GLY A 1 291 ? -1.697 -10.007 -17.912 1.00 87.50 291 GLY A O 1
ATOM 2333 N N . VAL A 1 292 ? -1.176 -8.999 -15.971 1.00 84.62 292 VAL A N 1
ATOM 2334 C CA . VAL A 1 292 ? -0.452 -7.876 -16.574 1.00 84.62 292 VAL A CA 1
ATOM 2335 C C . VAL A 1 292 ? 0.775 -8.362 -17.337 1.00 84.62 292 VAL A C 1
ATOM 2337 O O . VAL A 1 292 ? 0.981 -7.952 -18.476 1.00 84.62 292 VAL A O 1
ATOM 2340 N N . PHE A 1 293 ? 1.579 -9.258 -16.758 1.00 84.12 293 PHE A N 1
ATOM 2341 C CA . PHE A 1 293 ? 2.770 -9.765 -17.440 1.00 84.12 293 PHE A CA 1
ATOM 2342 C C . PHE A 1 293 ? 2.425 -10.473 -18.760 1.00 84.12 293 PHE A C 1
ATOM 2344 O O . PHE A 1 293 ? 3.106 -10.269 -19.765 1.00 84.12 293 PHE A O 1
ATOM 2351 N N . ARG A 1 294 ? 1.324 -11.234 -18.789 1.00 84.81 294 ARG A N 1
ATOM 2352 C CA . ARG A 1 294 ? 0.858 -11.959 -19.980 1.00 84.81 294 ARG A CA 1
ATOM 2353 C C . ARG A 1 294 ? 0.458 -11.047 -21.146 1.00 84.81 294 ARG A C 1
ATOM 2355 O O . ARG A 1 294 ? 0.491 -11.503 -22.288 1.00 84.81 294 ARG A O 1
ATOM 2362 N N . ILE A 1 295 ? 0.084 -9.793 -20.870 1.00 82.62 295 ILE A N 1
ATOM 2363 C CA . ILE A 1 295 ? -0.228 -8.785 -21.899 1.00 82.62 295 ILE A CA 1
ATOM 2364 C C . ILE A 1 295 ? 1.039 -8.397 -22.672 1.00 82.62 295 ILE A C 1
ATOM 2366 O O . ILE A 1 295 ? 0.977 -8.187 -23.880 1.00 82.62 295 ILE A O 1
ATOM 2370 N N . PHE A 1 296 ? 2.184 -8.322 -21.989 1.00 75.69 296 PHE A N 1
ATOM 2371 C CA . PHE A 1 296 ? 3.451 -7.890 -22.585 1.00 75.69 296 PHE A CA 1
ATOM 2372 C C . PHE A 1 296 ? 4.309 -9.048 -23.104 1.00 75.69 296 PHE A C 1
ATOM 2374 O O . PHE A 1 296 ? 5.038 -8.872 -24.078 1.00 75.69 296 PHE A O 1
ATOM 2381 N N . TYR A 1 297 ? 4.227 -10.226 -22.479 1.00 78.25 297 TYR A N 1
ATOM 2382 C CA . TYR A 1 297 ? 5.085 -11.370 -22.787 1.00 78.25 297 TYR A CA 1
ATOM 2383 C C . TYR A 1 297 ? 4.270 -12.652 -22.994 1.00 78.25 297 TYR A C 1
ATOM 2385 O O . TYR A 1 297 ? 3.301 -12.930 -22.284 1.00 78.25 297 TYR A O 1
ATOM 2393 N N . THR A 1 298 ? 4.675 -13.458 -23.978 1.00 76.19 298 THR A N 1
ATOM 2394 C CA . THR A 1 298 ? 4.025 -14.736 -24.303 1.00 76.19 298 THR A CA 1
ATOM 2395 C C . THR A 1 298 ? 4.386 -15.842 -23.324 1.00 76.19 298 THR A C 1
ATOM 2397 O O . THR A 1 298 ? 3.507 -16.605 -22.922 1.00 76.19 298 THR A O 1
ATOM 2400 N N . ASP A 1 299 ? 5.651 -15.877 -22.907 1.00 78.62 299 ASP A N 1
ATOM 2401 C CA . ASP A 1 299 ? 6.210 -16.927 -22.067 1.00 78.62 299 ASP A CA 1
ATOM 2402 C C . ASP A 1 299 ? 6.586 -16.393 -20.691 1.00 78.62 299 ASP A C 1
ATOM 2404 O O . ASP A 1 299 ? 7.220 -15.343 -20.555 1.00 78.62 299 ASP A O 1
ATOM 2408 N N . PHE A 1 300 ? 6.228 -17.151 -19.656 1.00 77.69 300 PHE A N 1
ATOM 2409 C CA . PHE A 1 300 ? 6.638 -16.841 -18.295 1.00 77.69 300 PHE A CA 1
ATOM 2410 C C . PHE A 1 300 ? 8.080 -17.311 -18.071 1.00 77.69 300 PHE A C 1
ATOM 2412 O O . PHE A 1 300 ? 8.358 -18.510 -18.150 1.00 77.69 300 PHE A O 1
ATOM 2419 N N . PRO A 1 301 ? 9.020 -16.400 -17.764 1.00 79.62 301 PRO A N 1
ATOM 2420 C CA . PRO A 1 301 ? 10.412 -16.768 -17.539 1.00 79.62 301 PRO A CA 1
ATOM 2421 C C . PRO A 1 301 ? 10.586 -17.564 -16.245 1.00 79.62 301 PRO A C 1
ATOM 2423 O O . PRO A 1 301 ? 11.441 -18.449 -16.195 1.00 79.62 301 PRO A O 1
ATOM 2426 N N . ILE A 1 302 ? 9.770 -17.263 -15.228 1.00 83.12 302 ILE A N 1
ATOM 2427 C CA . ILE A 1 302 ? 9.699 -17.991 -13.962 1.00 83.12 302 ILE A CA 1
ATOM 2428 C C . ILE A 1 302 ? 8.484 -18.927 -14.010 1.00 83.12 302 ILE A C 1
ATOM 2430 O O . ILE A 1 302 ? 7.369 -18.446 -14.236 1.00 83.12 302 ILE A O 1
ATOM 2434 N N . PRO A 1 303 ? 8.642 -20.232 -13.733 1.00 86.69 303 PRO A N 1
ATOM 2435 C CA . PRO A 1 303 ? 7.513 -21.153 -13.697 1.00 86.69 303 PRO A CA 1
ATOM 2436 C C . PRO A 1 303 ? 6.452 -20.742 -12.668 1.00 86.69 303 PRO A C 1
ATOM 2438 O O . PRO A 1 303 ? 6.777 -20.354 -11.545 1.00 86.69 303 PRO A O 1
ATOM 2441 N N . ILE A 1 304 ? 5.172 -20.886 -13.023 1.00 86.69 304 ILE A N 1
ATOM 2442 C CA . ILE A 1 304 ? 4.030 -20.445 -12.198 1.00 86.69 304 ILE A CA 1
ATOM 2443 C C . ILE A 1 304 ? 4.064 -21.071 -10.793 1.00 86.69 304 ILE A C 1
ATOM 2445 O O . ILE A 1 304 ? 3.798 -20.386 -9.808 1.00 86.69 304 ILE A O 1
ATOM 2449 N N . TYR A 1 305 ? 4.460 -22.343 -10.674 1.00 88.31 305 TYR A N 1
ATOM 2450 C CA . TYR A 1 305 ? 4.544 -23.028 -9.379 1.00 88.31 305 TYR A CA 1
ATOM 2451 C C . TYR A 1 305 ? 5.578 -22.394 -8.434 1.00 88.31 305 TYR A C 1
ATOM 2453 O O . TYR A 1 305 ? 5.341 -22.338 -7.230 1.00 88.31 305 TYR A O 1
ATOM 2461 N N . VAL A 1 306 ? 6.688 -21.857 -8.961 1.00 88.38 306 VAL A N 1
ATOM 2462 C CA . VAL A 1 306 ? 7.690 -21.135 -8.158 1.00 88.38 306 VAL A CA 1
ATOM 2463 C C . VAL A 1 306 ? 7.102 -19.823 -7.647 1.00 88.38 306 VAL A C 1
ATOM 2465 O O . VAL A 1 306 ? 7.296 -19.473 -6.488 1.00 88.38 306 VAL A O 1
ATOM 2468 N N . GLN A 1 307 ? 6.333 -19.118 -8.478 1.00 87.44 307 GLN A N 1
ATOM 2469 C CA . GLN A 1 307 ? 5.702 -17.852 -8.091 1.00 87.44 307 GLN A CA 1
ATOM 2470 C C . GLN A 1 307 ? 4.636 -18.058 -7.009 1.00 87.44 307 GLN A C 1
ATOM 2472 O O . GLN A 1 307 ? 4.596 -17.307 -6.035 1.00 87.44 307 GLN A O 1
ATOM 2477 N N . ILE A 1 308 ? 3.829 -19.119 -7.137 1.00 89.44 308 ILE A N 1
ATOM 2478 C CA . ILE A 1 308 ? 2.867 -19.538 -6.109 1.00 89.44 308 ILE A CA 1
ATOM 2479 C C . ILE A 1 308 ? 3.598 -19.875 -4.805 1.00 89.44 308 ILE A C 1
ATOM 2481 O O . ILE A 1 308 ? 3.187 -19.413 -3.743 1.00 89.44 308 ILE A O 1
ATOM 2485 N N . LEU A 1 309 ? 4.701 -20.630 -4.874 1.00 90.38 309 LEU A N 1
ATOM 2486 C CA . LEU A 1 309 ? 5.499 -20.980 -3.698 1.00 90.38 309 LEU A CA 1
ATOM 2487 C C . LEU A 1 309 ? 6.083 -19.733 -3.018 1.00 90.38 309 LEU A C 1
ATOM 2489 O O . LEU A 1 309 ? 5.959 -19.587 -1.804 1.00 90.38 309 LEU A O 1
ATOM 2493 N N . CYS A 1 310 ? 6.662 -18.802 -3.781 1.00 87.88 310 CYS A N 1
ATOM 2494 C CA . CYS A 1 310 ? 7.158 -17.533 -3.248 1.00 87.88 310 CYS A CA 1
ATOM 2495 C C . CYS A 1 310 ? 6.041 -16.737 -2.565 1.00 87.88 310 CYS A C 1
ATOM 2497 O O . CYS A 1 310 ? 6.233 -16.250 -1.453 1.00 87.88 310 CYS A O 1
ATOM 2499 N N . MET A 1 311 ? 4.859 -16.640 -3.179 1.00 87.69 311 MET A N 1
ATOM 2500 C CA . MET A 1 311 ? 3.715 -15.973 -2.557 1.00 87.69 311 MET A CA 1
ATOM 2501 C C . MET A 1 311 ? 3.231 -16.678 -1.291 1.00 87.69 311 MET A C 1
ATOM 2503 O O . MET A 1 311 ? 2.900 -16.001 -0.322 1.00 87.69 311 MET A O 1
ATOM 2507 N N . ALA A 1 312 ? 3.242 -18.010 -1.254 1.00 89.00 312 ALA A N 1
ATOM 2508 C CA . ALA A 1 312 ? 2.905 -18.768 -0.054 1.00 89.00 312 ALA A CA 1
ATOM 2509 C C . ALA A 1 312 ? 3.908 -18.510 1.086 1.00 89.00 312 ALA A C 1
ATOM 2511 O O . ALA A 1 312 ? 3.505 -18.357 2.242 1.00 89.00 312 ALA A O 1
ATOM 2512 N N . ILE A 1 313 ? 5.203 -18.392 0.770 1.00 89.81 313 ILE A N 1
ATOM 2513 C CA . ILE A 1 313 ? 6.245 -18.021 1.739 1.00 89.81 313 ILE A CA 1
ATOM 2514 C C . ILE A 1 313 ? 6.007 -16.598 2.256 1.00 89.81 313 ILE A C 1
ATOM 2516 O O . ILE A 1 313 ? 5.969 -16.390 3.468 1.00 89.81 313 ILE A O 1
ATOM 2520 N N . PHE A 1 314 ? 5.775 -15.629 1.365 1.00 86.88 314 PHE A N 1
ATOM 2521 C CA . PHE A 1 314 ? 5.455 -14.255 1.762 1.00 86.88 314 PHE A CA 1
ATOM 2522 C C . PHE A 1 314 ? 4.194 -14.198 2.633 1.00 86.88 314 PHE A C 1
ATOM 2524 O O . PHE A 1 314 ? 4.210 -13.572 3.688 1.00 86.88 314 PHE A O 1
ATOM 2531 N N . MET A 1 315 ? 3.126 -14.903 2.261 1.00 90.12 315 MET A N 1
ATOM 2532 C CA . MET A 1 315 ? 1.909 -14.989 3.067 1.00 90.12 315 MET A CA 1
ATOM 2533 C C . MET A 1 315 ? 2.192 -15.578 4.456 1.00 90.12 315 MET A C 1
ATOM 2535 O O . MET A 1 315 ? 1.702 -15.056 5.455 1.00 90.12 315 MET A O 1
ATOM 2539 N N . SER A 1 316 ? 3.025 -16.617 4.540 1.00 89.00 316 SER A N 1
ATOM 2540 C CA . SER A 1 316 ? 3.416 -17.236 5.813 1.00 89.00 316 SER A CA 1
ATOM 2541 C C . SER A 1 316 ? 4.186 -16.263 6.709 1.00 89.00 316 SER A C 1
ATOM 2543 O O . SER A 1 316 ? 3.879 -16.145 7.893 1.00 89.00 316 SER A O 1
ATOM 2545 N N . ILE A 1 317 ? 5.127 -15.502 6.141 1.00 88.00 317 ILE A N 1
ATOM 2546 C CA . ILE A 1 317 ? 5.866 -14.445 6.849 1.00 88.00 317 ILE A CA 1
ATOM 2547 C C . ILE A 1 317 ? 4.904 -13.367 7.369 1.00 88.00 317 ILE A C 1
ATOM 2549 O O . ILE A 1 317 ? 5.002 -12.946 8.521 1.00 88.00 317 ILE A O 1
ATOM 2553 N N . PHE A 1 318 ? 3.934 -12.954 6.554 1.00 85.31 318 PHE A N 1
ATOM 2554 C CA . PHE A 1 318 ? 2.951 -11.930 6.919 1.00 85.31 318 PHE A CA 1
ATOM 2555 C C . PHE A 1 318 ? 2.048 -12.387 8.063 1.00 85.31 318 PHE A C 1
ATOM 2557 O O . PHE A 1 318 ? 1.751 -11.612 8.974 1.00 85.31 318 PHE A O 1
ATOM 2564 N N . LEU A 1 319 ? 1.649 -13.659 8.049 1.00 87.25 319 LEU A N 1
ATOM 2565 C CA . LEU A 1 319 ? 0.885 -14.261 9.136 1.00 87.25 319 LEU A CA 1
ATOM 2566 C C . LEU A 1 319 ? 1.703 -14.387 10.418 1.00 87.25 319 LEU A C 1
ATOM 2568 O O . LEU A 1 319 ? 1.173 -14.099 11.488 1.00 87.25 319 LEU A O 1
ATOM 2572 N N . LEU A 1 320 ? 2.981 -14.760 10.322 1.00 87.31 320 LEU A N 1
ATOM 2573 C CA . LEU A 1 320 ? 3.881 -14.817 11.475 1.00 87.31 320 LEU A CA 1
ATOM 2574 C C . LEU A 1 320 ? 4.067 -13.437 12.109 1.00 87.31 320 LEU A C 1
ATOM 2576 O O . LEU A 1 320 ? 3.924 -13.303 13.321 1.00 87.31 320 LEU A O 1
ATOM 2580 N N . ILE A 1 321 ? 4.318 -12.401 11.307 1.00 83.94 321 ILE A N 1
ATOM 2581 C CA . ILE A 1 321 ? 4.466 -11.030 11.811 1.00 83.94 321 ILE A CA 1
ATOM 2582 C C . ILE A 1 321 ? 3.156 -10.530 12.426 1.00 83.94 321 ILE A C 1
ATOM 2584 O O . ILE A 1 321 ? 3.165 -10.013 13.542 1.00 83.94 321 ILE A O 1
ATOM 2588 N N . GLY A 1 322 ? 2.018 -10.724 11.750 1.00 78.81 322 GLY A N 1
ATOM 2589 C CA . GLY A 1 322 ? 0.709 -10.356 12.298 1.00 78.81 322 GLY A CA 1
ATOM 2590 C C . GLY A 1 322 ? 0.411 -11.070 13.621 1.00 78.81 322 GLY A C 1
ATOM 2591 O O . GLY A 1 322 ? -0.100 -10.462 14.563 1.00 78.81 322 GLY A O 1
ATOM 2592 N N . PHE A 1 323 ? 0.797 -12.343 13.730 1.00 82.44 323 PHE A N 1
ATOM 2593 C CA . PHE A 1 323 ? 0.688 -13.108 14.966 1.00 82.44 323 PHE A CA 1
ATOM 2594 C C . PHE A 1 323 ? 1.591 -12.548 16.073 1.00 82.44 323 PHE A C 1
ATOM 2596 O O . PHE A 1 323 ? 1.104 -12.327 17.180 1.00 82.44 323 PHE A O 1
ATOM 2603 N N . LEU A 1 324 ? 2.863 -12.259 15.789 1.00 84.44 324 LEU A N 1
ATOM 2604 C CA . LEU A 1 324 ? 3.796 -11.678 16.762 1.00 84.44 324 LEU A CA 1
ATOM 2605 C C . LEU A 1 324 ? 3.309 -10.322 17.287 1.00 84.44 324 LEU A C 1
ATOM 2607 O O . LEU A 1 324 ? 3.283 -10.111 18.498 1.00 84.44 324 LEU A O 1
ATOM 2611 N N . LEU A 1 325 ? 2.837 -9.439 16.403 1.00 77.81 325 LEU A N 1
ATOM 2612 C CA . LEU A 1 325 ? 2.273 -8.144 16.799 1.00 77.81 325 LEU A CA 1
ATOM 2613 C C . LEU A 1 325 ? 1.048 -8.312 17.710 1.00 77.81 325 LEU A C 1
ATOM 2615 O O . LEU A 1 325 ? 0.918 -7.609 18.708 1.00 77.81 325 LEU A O 1
ATOM 2619 N N . SER A 1 326 ? 0.195 -9.307 17.436 1.00 72.94 326 SER A N 1
ATOM 2620 C CA . SER A 1 326 ? -0.961 -9.611 18.292 1.00 72.94 326 SER A CA 1
ATOM 2621 C C . SER A 1 326 ? -0.587 -10.119 19.692 1.00 72.94 326 SER A C 1
ATOM 2623 O O . SER A 1 326 ? -1.401 -10.041 20.616 1.00 72.94 326 SER A O 1
ATOM 2625 N N . VAL A 1 327 ? 0.619 -10.675 19.854 1.00 75.94 327 VAL A N 1
ATOM 2626 C CA . VAL A 1 327 ? 1.136 -11.136 21.148 1.00 75.94 327 VAL A CA 1
ATOM 2627 C C . VAL A 1 327 ? 1.689 -9.965 21.953 1.00 75.94 327 VAL A C 1
ATOM 2629 O O . VAL A 1 327 ? 1.400 -9.887 23.142 1.00 75.94 327 VAL A O 1
ATOM 2632 N N . ILE A 1 328 ? 2.434 -9.063 21.308 1.00 70.62 328 ILE A N 1
ATOM 2633 C CA . ILE A 1 328 ? 3.100 -7.929 21.964 1.00 70.62 328 ILE A CA 1
ATOM 2634 C C . ILE A 1 328 ? 2.083 -6.940 22.546 1.00 70.62 328 ILE A C 1
ATOM 2636 O O . ILE A 1 328 ? 2.259 -6.481 23.665 1.00 70.62 328 ILE A O 1
ATOM 2640 N N . GLU A 1 329 ? 0.994 -6.637 21.835 1.00 63.31 329 GLU A N 1
ATOM 2641 C CA . GLU A 1 329 ? 0.034 -5.608 22.276 1.00 63.31 329 GLU A CA 1
ATOM 2642 C C . GLU A 1 329 ? -0.997 -6.108 23.318 1.00 63.31 329 GLU A C 1
ATOM 2644 O O . GLU A 1 329 ? -1.825 -5.332 23.788 1.00 63.31 329 GLU A O 1
ATOM 2649 N N . ASN A 1 330 ? -0.963 -7.398 23.684 1.00 55.75 330 ASN A N 1
ATOM 2650 C CA . ASN A 1 330 ? -1.829 -8.004 24.712 1.00 55.75 330 ASN A CA 1
ATOM 2651 C C . ASN A 1 330 ? -1.097 -8.314 26.037 1.00 55.75 330 ASN A C 1
ATOM 2653 O O . ASN A 1 330 ? -1.690 -8.960 26.907 1.00 55.75 330 ASN A O 1
ATOM 2657 N N . GLN A 1 331 ? 0.176 -7.925 26.168 1.00 48.62 331 GLN A N 1
ATOM 2658 C CA . GLN A 1 331 ? 0.913 -7.921 27.439 1.00 48.62 331 GLN A CA 1
ATOM 2659 C C . GLN A 1 331 ? 0.752 -6.572 28.138 1.00 48.62 331 GLN A C 1
ATOM 2661 O O . GLN A 1 331 ? 0.635 -6.590 29.381 1.00 48.62 331 GLN A O 1
#

Secondary structure (DSSP, 8-state):
-EEEPPPBTTB----EEE-SS--HHHHHHHHHHHHHHHHHHHHHHHHHHHHHHHHHHHHHHHHSHHHHHHHHHTT--HHHHHHHHHHHHHHHHHHHHHHHHHHHHHHHHHH---HHHHHHHHHHHHHHHHHHHHHHHHH--HHHH-SS--------------HHHHHHHHHHHTHHHHHHHHHHHHHHHHHHHHHHHHHHHHHHHHTTSHHHHHHHHHHHHHHHHHHHHHHHHHHHHHHHHHHHHHHHHHHHHHHHHHTT--HHHHHHHHHHHHHHHHHHHHHHHHHHHHHHHHHH-SS-SS-HHHHHHHHHHHHHHHHHHHHHHHHHTT-

pLDDT: mean 77.41, std 12.32, range [38.12, 93.75]

InterPro domains:
  IPR003838 ABC3 transporter permease, C-terminal [PF02687] (225-327)